Protein AF-A0A2V2GKE2-F1 (afdb_monomer_lite)

Foldseek 3Di:
DDPVVVVVLLVVLVVVLLVVLLVVCVVPNPPVLLDDLVRLLVQLVVLLVVQVVCVVVVNDDPPPDGNLNSLSSLLNSLLLSLLCVVCVVLRDHNVVCVVPVVNRVVDDPVVSSVSSVVSVVVLVVVVVVVCVVVVVCLLVDDLVVLSVLLNVLSVVLVVCVVVVNDDDDDDGNSVSSSSSSSSSSSSSVNVVD

Structure (mmCIF, N/CA/C/O backbone):
data_AF-A0A2V2GKE2-F1
#
_entry.id   AF-A0A2V2GKE2-F1
#
loop_
_atom_site.group_PDB
_atom_site.id
_atom_site.type_symbol
_atom_site.label_atom_id
_atom_site.label_alt_id
_atom_site.label_comp_id
_atom_site.label_asym_id
_atom_site.label_entity_id
_atom_site.label_seq_id
_atom_site.pdbx_PDB_ins_code
_atom_site.Cartn_x
_atom_site.Cartn_y
_atom_site.Cartn_z
_atom_site.occupancy
_atom_site.B_iso_or_equiv
_atom_site.auth_seq_id
_atom_site.auth_comp_id
_atom_site.auth_asym_id
_atom_site.auth_atom_id
_atom_site.pdbx_PDB_model_num
ATOM 1 N N . MET A 1 1 ? 10.229 -15.863 -16.648 1.00 71.81 1 MET A N 1
ATOM 2 C CA . MET A 1 1 ? 10.017 -16.353 -15.274 1.00 71.81 1 MET A CA 1
ATOM 3 C C . MET A 1 1 ? 8.793 -17.237 -15.315 1.00 71.81 1 MET A C 1
ATOM 5 O O . MET A 1 1 ? 7.760 -16.764 -15.776 1.00 71.81 1 MET A O 1
ATOM 9 N N . ASP A 1 2 ? 8.919 -18.512 -14.964 1.00 82.94 2 ASP A N 1
ATOM 10 C CA . ASP A 1 2 ? 7.736 -19.371 -14.868 1.00 82.94 2 ASP A CA 1
ATOM 11 C C . ASP A 1 2 ? 6.893 -19.004 -13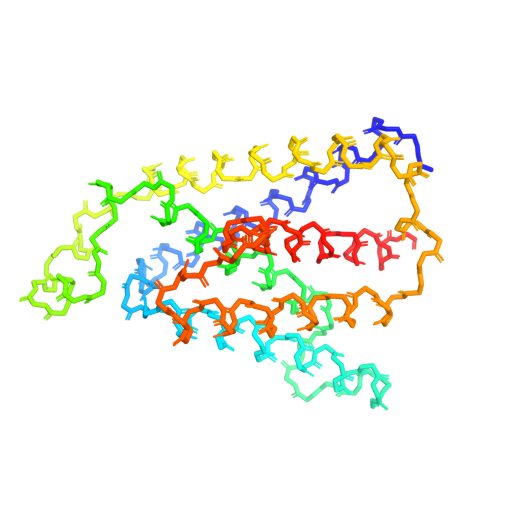.626 1.00 82.94 2 ASP A C 1
ATOM 13 O O . ASP A 1 2 ? 7.340 -18.260 -12.747 1.00 82.94 2 ASP A O 1
ATOM 17 N N . ASN A 1 3 ? 5.653 -19.499 -13.552 1.00 82.88 3 ASN A N 1
ATOM 18 C CA . ASN A 1 3 ? 4.740 -19.171 -12.449 1.00 82.88 3 ASN A CA 1
ATOM 19 C C . ASN A 1 3 ? 5.237 -19.670 -11.079 1.00 82.88 3 ASN A C 1
ATOM 21 O O . ASN A 1 3 ? 4.895 -19.078 -10.056 1.00 82.88 3 ASN A O 1
ATOM 25 N N . ILE A 1 4 ? 6.045 -20.734 -11.043 1.00 87.19 4 ILE A N 1
ATOM 26 C CA . ILE A 1 4 ? 6.576 -21.302 -9.797 1.00 87.19 4 ILE A CA 1
ATOM 27 C C . ILE A 1 4 ? 7.655 -20.374 -9.234 1.00 87.19 4 ILE A C 1
ATOM 29 O O . ILE A 1 4 ? 7.662 -20.060 -8.042 1.00 87.19 4 ILE A O 1
ATOM 33 N N . GLU A 1 5 ? 8.560 -19.910 -10.090 1.00 91.56 5 GLU A N 1
ATOM 34 C CA . GLU A 1 5 ? 9.590 -18.943 -9.737 1.00 91.56 5 GLU A CA 1
ATOM 35 C C . GLU A 1 5 ? 8.976 -17.601 -9.325 1.00 91.56 5 GLU A C 1
ATOM 37 O O . GLU A 1 5 ? 9.384 -17.037 -8.306 1.00 91.56 5 GLU A O 1
ATOM 42 N N . LEU A 1 6 ? 7.959 -17.128 -10.057 1.00 92.44 6 LEU A N 1
ATOM 43 C CA . LEU A 1 6 ? 7.219 -15.917 -9.702 1.00 92.44 6 LEU A CA 1
ATOM 44 C C . LEU A 1 6 ? 6.611 -16.030 -8.305 1.00 92.44 6 LEU A C 1
ATOM 46 O O . LEU A 1 6 ? 6.840 -15.152 -7.476 1.00 92.44 6 LEU A O 1
ATOM 50 N N . GLY A 1 7 ? 5.892 -17.123 -8.030 1.00 94.62 7 GLY A N 1
ATOM 51 C CA . GLY A 1 7 ? 5.295 -17.372 -6.720 1.00 94.62 7 GLY A CA 1
ATOM 52 C C . GLY A 1 7 ? 6.335 -17.322 -5.601 1.00 94.62 7 GLY A C 1
ATOM 53 O O . GLY A 1 7 ? 6.161 -16.580 -4.638 1.00 94.62 7 GLY A O 1
ATOM 54 N N . ARG A 1 8 ? 7.470 -18.012 -5.774 1.00 96.62 8 ARG A N 1
ATOM 55 C CA . ARG A 1 8 ? 8.558 -18.031 -4.783 1.00 96.62 8 ARG A CA 1
ATOM 56 C C . ARG A 1 8 ? 9.148 -16.642 -4.525 1.00 96.62 8 ARG A C 1
ATOM 58 O O . ARG A 1 8 ? 9.385 -16.277 -3.377 1.00 96.62 8 ARG A O 1
ATOM 65 N N . ARG A 1 9 ? 9.416 -15.861 -5.578 1.00 96.69 9 ARG A N 1
ATOM 66 C CA . ARG A 1 9 ? 9.987 -14.509 -5.429 1.00 96.69 9 ARG A CA 1
ATOM 67 C C . ARG A 1 9 ? 8.986 -13.532 -4.815 1.00 96.69 9 ARG A C 1
ATOM 69 O O . ARG A 1 9 ? 9.387 -12.676 -4.029 1.00 96.69 9 ARG A O 1
ATOM 76 N N . TYR A 1 10 ? 7.708 -13.671 -5.161 1.00 97.50 10 TYR A N 1
ATOM 77 C CA . TYR A 1 10 ? 6.616 -12.907 -4.566 1.00 97.50 10 TYR A CA 1
ATOM 78 C C . TYR A 1 10 ? 6.521 -13.194 -3.061 1.00 97.50 10 TYR A C 1
ATOM 80 O O . TYR A 1 10 ? 6.524 -12.261 -2.260 1.00 97.50 10 TYR A O 1
ATOM 88 N N . ASP A 1 11 ? 6.550 -14.470 -2.668 1.00 97.94 11 ASP A N 1
ATOM 89 C CA . ASP A 1 11 ? 6.523 -14.888 -1.261 1.00 97.94 11 ASP A CA 1
ATOM 90 C C . ASP A 1 11 ? 7.730 -14.359 -0.480 1.00 97.94 11 ASP A C 1
ATOM 92 O O . ASP A 1 11 ? 7.568 -13.832 0.618 1.00 97.94 11 ASP A O 1
ATOM 96 N N . GLY A 1 12 ? 8.921 -14.351 -1.085 1.00 98.25 12 GLY A N 1
ATOM 97 C CA . GLY A 1 12 ? 10.101 -13.738 -0.471 1.00 98.25 12 GLY A CA 1
ATOM 98 C C . GLY A 1 12 ? 9.969 -12.226 -0.222 1.00 98.25 12 GLY A C 1
ATOM 99 O O . GLY A 1 12 ? 10.624 -11.691 0.672 1.00 98.25 12 GLY A O 1
ATOM 100 N N . ILE A 1 13 ? 9.134 -11.505 -0.980 1.00 98.50 13 ILE A N 1
ATOM 101 C CA . ILE A 1 13 ? 8.815 -10.094 -0.693 1.00 98.50 13 ILE A CA 1
ATOM 102 C C . ILE A 1 13 ? 7.832 -9.997 0.479 1.00 98.50 13 ILE A C 1
ATOM 104 O O . ILE A 1 13 ? 8.051 -9.175 1.372 1.00 98.50 13 ILE A O 1
ATOM 108 N N . ILE A 1 14 ? 6.804 -10.855 0.515 1.00 98.50 14 ILE A N 1
ATOM 109 C CA . ILE A 1 14 ? 5.854 -10.932 1.637 1.00 98.50 14 ILE A CA 1
ATOM 110 C C . ILE A 1 14 ? 6.602 -11.197 2.945 1.00 98.50 14 ILE A C 1
ATOM 112 O O . ILE A 1 14 ? 6.389 -10.485 3.922 1.00 98.50 14 ILE A O 1
ATOM 116 N N . GLU A 1 15 ? 7.511 -12.172 2.968 1.00 98.50 15 GLU A N 1
ATOM 117 C CA . GLU A 1 15 ? 8.294 -12.524 4.158 1.00 98.50 15 GLU A CA 1
ATOM 118 C C . GLU A 1 15 ? 9.074 -11.324 4.711 1.00 98.50 15 GLU A C 1
ATOM 120 O O . GLU A 1 15 ? 9.061 -11.075 5.919 1.00 98.50 15 GLU A O 1
ATOM 125 N N . ARG A 1 16 ? 9.692 -10.519 3.833 1.00 98.38 16 ARG A N 1
ATOM 126 C CA . ARG A 1 16 ? 10.370 -9.278 4.242 1.00 98.38 16 ARG A CA 1
ATOM 127 C C . ARG A 1 16 ? 9.397 -8.257 4.828 1.00 98.38 16 ARG A C 1
ATOM 129 O O . ARG A 1 16 ? 9.706 -7.644 5.848 1.00 98.38 16 ARG A O 1
ATOM 136 N N . CYS A 1 17 ? 8.231 -8.076 4.211 1.00 98.62 17 CYS A N 1
ATOM 137 C CA . CYS A 1 17 ? 7.189 -7.188 4.726 1.00 98.62 17 CYS A CA 1
ATOM 138 C C . CYS A 1 17 ? 6.692 -7.629 6.108 1.00 98.62 17 CYS A C 1
ATOM 140 O O . CYS A 1 17 ? 6.634 -6.808 7.020 1.00 98.62 17 CYS A O 1
ATOM 142 N N . VAL A 1 18 ? 6.423 -8.923 6.295 1.00 98.50 18 VAL A N 1
ATOM 143 C CA . VAL A 1 18 ? 6.005 -9.497 7.583 1.00 98.50 18 VAL A CA 1
ATOM 144 C C . VAL A 1 18 ? 7.071 -9.267 8.652 1.00 98.50 18 VAL A C 1
ATOM 146 O O . VAL A 1 18 ? 6.742 -8.794 9.737 1.00 98.50 18 VAL A O 1
ATOM 149 N N . ALA A 1 19 ? 8.346 -9.522 8.344 1.00 98.50 19 ALA A N 1
ATOM 150 C CA . ALA A 1 19 ? 9.438 -9.298 9.290 1.00 98.50 19 ALA A CA 1
ATOM 151 C C . ALA A 1 19 ? 9.529 -7.826 9.733 1.00 98.50 19 ALA A C 1
ATOM 153 O O . ALA A 1 19 ? 9.664 -7.541 10.924 1.00 98.50 19 ALA A O 1
ATOM 154 N N . ILE A 1 20 ? 9.400 -6.887 8.788 1.00 98.06 20 ILE A N 1
ATOM 155 C CA . ILE A 1 20 ? 9.393 -5.444 9.072 1.00 98.06 20 ILE A CA 1
ATOM 156 C C . ILE A 1 20 ? 8.176 -5.057 9.914 1.00 98.06 20 ILE A C 1
ATOM 158 O O . ILE A 1 20 ? 8.323 -4.324 10.892 1.00 98.06 20 ILE A O 1
ATOM 162 N N . PHE A 1 21 ? 6.988 -5.544 9.553 1.00 98.12 21 PHE A N 1
ATOM 163 C CA . PHE A 1 21 ? 5.751 -5.289 10.283 1.00 98.12 21 PHE A CA 1
ATOM 164 C C . PHE A 1 21 ? 5.843 -5.778 11.732 1.00 98.12 21 PHE A C 1
ATOM 166 O O . PHE A 1 21 ? 5.528 -5.026 12.654 1.00 98.12 21 PHE A O 1
ATOM 173 N N . GLU A 1 22 ? 6.326 -7.003 11.952 1.00 97.94 22 GLU A N 1
ATOM 174 C CA . GLU A 1 22 ? 6.498 -7.564 13.293 1.00 97.94 22 GLU A CA 1
ATOM 175 C C . GLU A 1 22 ? 7.519 -6.787 14.121 1.00 97.94 22 GLU A C 1
ATOM 177 O O . GLU A 1 22 ? 7.251 -6.500 15.286 1.00 97.94 22 GLU A O 1
ATOM 182 N N . ALA A 1 23 ? 8.673 -6.442 13.543 1.00 97.88 23 ALA A N 1
ATOM 183 C CA . ALA A 1 23 ? 9.700 -5.667 14.236 1.00 97.88 23 ALA A CA 1
ATOM 184 C C . ALA A 1 23 ? 9.158 -4.294 14.661 1.00 97.88 23 ALA A C 1
ATOM 186 O O . ALA A 1 23 ? 9.162 -3.958 15.841 1.00 97.88 23 ALA A O 1
ATOM 187 N N . LYS A 1 24 ? 8.567 -3.555 13.719 1.00 96.31 24 LYS A N 1
ATOM 188 C CA . LYS A 1 24 ? 7.992 -2.226 13.963 1.00 96.31 24 LYS A CA 1
ATOM 189 C C . LYS A 1 24 ? 6.856 -2.247 14.982 1.00 96.31 24 LYS A C 1
ATOM 191 O O . LYS A 1 24 ? 6.784 -1.385 15.853 1.00 96.31 24 LYS A O 1
ATOM 196 N N . THR A 1 25 ? 5.989 -3.253 14.908 1.00 94.94 25 THR A N 1
ATOM 197 C CA . THR A 1 25 ? 4.885 -3.399 15.863 1.00 94.94 25 THR A CA 1
ATOM 198 C C . THR A 1 25 ? 5.393 -3.749 17.264 1.00 94.94 25 THR A C 1
ATOM 200 O O . THR A 1 25 ? 4.777 -3.344 18.244 1.00 94.94 25 THR A O 1
ATOM 203 N N . LYS A 1 26 ? 6.522 -4.458 17.397 1.00 94.69 26 LYS A N 1
ATOM 204 C CA . LYS A 1 26 ? 7.165 -4.685 18.703 1.00 94.69 26 LYS A CA 1
ATOM 205 C C . LYS A 1 26 ? 7.809 -3.417 19.259 1.00 94.69 26 LYS A C 1
ATOM 207 O O . LYS A 1 26 ? 7.699 -3.182 20.456 1.00 94.69 26 LYS A O 1
ATOM 212 N N . ASP A 1 27 ? 8.450 -2.623 18.406 1.00 94.44 27 ASP A N 1
ATOM 213 C CA . ASP A 1 27 ? 9.171 -1.420 18.834 1.00 94.44 27 ASP A CA 1
ATOM 214 C C . ASP A 1 27 ? 8.229 -0.334 19.351 1.00 94.44 27 ASP A C 1
ATOM 216 O O . ASP A 1 27 ? 8.514 0.317 20.356 1.00 94.44 27 ASP A O 1
ATOM 220 N N . TYR A 1 28 ? 7.112 -0.115 18.658 1.00 90.25 28 TYR A N 1
ATOM 221 C CA . TYR A 1 28 ? 6.245 1.018 18.956 1.00 90.25 28 TYR A CA 1
ATOM 222 C C . TYR A 1 28 ? 4.75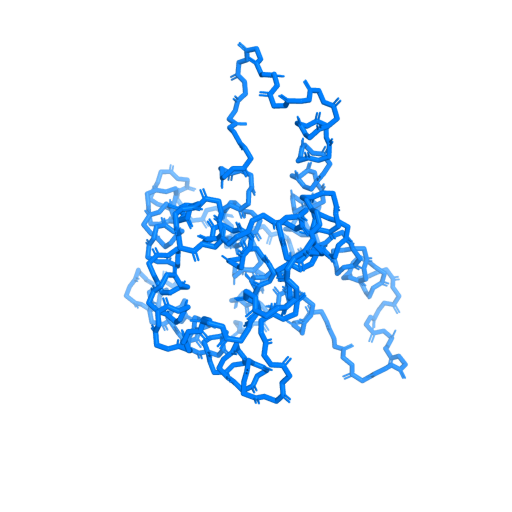8 0.718 18.858 1.00 90.25 28 TYR A C 1
ATOM 224 O O . TYR A 1 28 ? 4.003 1.671 18.859 1.00 90.25 28 TYR A O 1
ATOM 232 N N . GLY A 1 29 ? 4.316 -0.542 18.799 1.00 92.75 29 GLY A N 1
ATOM 233 C CA . GLY A 1 29 ? 2.894 -0.910 18.773 1.00 92.75 29 GLY A CA 1
ATOM 234 C C . GLY A 1 29 ? 2.138 -0.480 17.502 1.00 92.75 29 GLY A C 1
ATOM 235 O O . GLY A 1 29 ? 2.743 -0.051 16.513 1.00 92.75 29 GLY A O 1
ATOM 236 N N . PRO A 1 30 ? 0.798 -0.616 17.477 1.00 94.75 30 PRO A N 1
ATOM 237 C CA . PRO A 1 30 ? -0.023 -0.352 16.295 1.00 94.75 30 PRO A CA 1
ATOM 238 C C . PRO A 1 30 ? -0.362 1.136 16.104 1.00 94.75 30 PRO A C 1
ATOM 240 O O . PRO A 1 30 ? -1.523 1.516 15.969 1.00 94.75 30 PRO A O 1
ATOM 243 N N . THR A 1 31 ? 0.643 2.016 16.076 1.00 94.19 31 THR A N 1
ATOM 244 C CA . THR A 1 31 ? 0.454 3.486 15.966 1.00 94.19 31 THR A CA 1
ATOM 245 C C . THR A 1 31 ? -0.295 3.925 14.710 1.00 94.19 31 THR A C 1
ATOM 247 O O . THR A 1 31 ? -0.904 4.992 14.675 1.00 94.19 31 THR A O 1
ATOM 250 N N . TRP A 1 32 ? -0.318 3.081 13.684 1.00 95.25 32 TRP A N 1
ATOM 251 C CA . TRP A 1 32 ? -1.099 3.286 12.470 1.00 95.25 32 TRP A CA 1
ATOM 252 C C . TRP A 1 32 ? -2.621 3.313 12.714 1.00 95.25 32 TRP A C 1
ATOM 254 O O . TRP A 1 32 ? -3.353 3.814 11.862 1.00 95.25 32 TRP A O 1
ATOM 264 N N . LEU A 1 33 ? -3.114 2.852 13.872 1.00 95.44 33 LEU A N 1
ATOM 265 C CA . LEU A 1 33 ? -4.520 2.985 14.272 1.00 95.44 33 LEU A CA 1
ATOM 266 C C . LEU A 1 33 ? -5.003 4.441 14.319 1.00 95.44 33 LEU A C 1
ATOM 268 O O . LEU A 1 33 ? -6.173 4.713 14.067 1.00 95.44 33 LEU A O 1
ATOM 272 N N . PHE A 1 34 ? -4.103 5.385 14.600 1.00 95.44 34 PHE A N 1
ATOM 273 C CA . PHE A 1 34 ? -4.436 6.808 14.677 1.00 95.44 34 PHE A CA 1
ATOM 274 C C . PHE A 1 34 ? -4.637 7.462 13.301 1.00 95.44 34 PHE A C 1
ATOM 276 O O . PHE A 1 34 ? -5.113 8.595 13.217 1.00 95.44 34 PHE A O 1
ATOM 283 N N . PHE A 1 35 ? -4.283 6.789 12.202 1.00 96.31 35 PHE A N 1
ATOM 284 C CA . PHE A 1 35 ? -4.440 7.365 10.871 1.00 96.31 35 PHE A CA 1
ATOM 285 C C . PHE A 1 35 ? -5.882 7.321 10.390 1.00 96.31 35 PHE A C 1
ATOM 287 O O . PHE A 1 35 ? -6.501 6.268 10.329 1.00 96.31 35 PHE A O 1
ATOM 294 N N . ARG A 1 36 ? -6.399 8.451 9.913 1.00 95.69 36 ARG A N 1
ATOM 295 C CA . ARG A 1 36 ? -7.595 8.453 9.059 1.00 95.69 36 ARG A CA 1
ATOM 296 C C . ARG A 1 36 ? -7.270 7.865 7.683 1.00 95.69 36 ARG A C 1
ATOM 298 O O . ARG A 1 36 ? -6.094 7.734 7.335 1.00 95.69 36 ARG A O 1
ATOM 305 N N . ASP A 1 37 ? -8.289 7.522 6.901 1.00 93.94 37 ASP A N 1
ATOM 306 C CA . ASP A 1 37 ? -8.087 6.985 5.546 1.00 93.94 37 ASP A CA 1
ATOM 307 C C . ASP A 1 37 ? -7.294 7.964 4.667 1.00 93.94 37 ASP A C 1
ATOM 309 O O . ASP A 1 37 ? -6.377 7.557 3.955 1.00 93.94 37 ASP A O 1
ATOM 313 N N . GLU A 1 38 ? -7.554 9.270 4.785 1.00 95.75 38 GLU A N 1
ATOM 314 C CA . GLU A 1 38 ? -6.792 10.313 4.091 1.00 95.75 38 GLU A CA 1
ATOM 315 C C . GLU A 1 38 ? -5.310 10.265 4.466 1.00 95.75 38 GLU A C 1
ATOM 317 O O . GLU A 1 38 ? -4.445 10.366 3.599 1.00 95.75 38 GLU A O 1
ATOM 322 N N . SER A 1 39 ? -5.014 10.061 5.754 1.00 97.31 39 SER A N 1
ATOM 323 C CA . SER A 1 39 ? -3.643 9.987 6.255 1.00 97.31 39 SER A CA 1
ATOM 324 C C . SER A 1 39 ? -2.916 8.751 5.729 1.00 97.31 39 SER A C 1
ATOM 326 O O . SER A 1 39 ? -1.756 8.866 5.346 1.00 97.31 39 SER A O 1
ATOM 328 N N . PHE A 1 40 ? -3.585 7.598 5.634 1.00 96.50 40 PHE A N 1
ATOM 329 C CA . PHE A 1 40 ? -3.010 6.413 4.986 1.00 96.50 40 PHE A CA 1
ATOM 330 C C . PHE A 1 40 ? -2.673 6.674 3.517 1.00 96.50 40 PHE A C 1
ATOM 332 O O . PHE A 1 40 ? -1.562 6.383 3.070 1.00 96.50 40 PHE A O 1
ATOM 339 N N . VAL A 1 41 ? -3.605 7.271 2.773 1.00 97.62 41 VAL A N 1
ATOM 340 C CA . VAL A 1 41 ? -3.390 7.596 1.358 1.00 97.62 41 VAL A CA 1
ATOM 341 C C . VAL A 1 41 ? -2.279 8.633 1.179 1.00 97.62 41 VAL A C 1
ATOM 343 O O . VAL A 1 41 ? -1.502 8.536 0.229 1.00 97.62 41 VAL A O 1
ATOM 346 N N . ASP A 1 42 ? -2.144 9.589 2.097 1.00 98.12 42 ASP A N 1
ATOM 347 C CA . ASP A 1 42 ? -1.036 10.545 2.098 1.00 98.12 42 ASP A CA 1
ATOM 348 C C . ASP A 1 42 ? 0.314 9.884 2.387 1.00 98.12 42 ASP A C 1
ATOM 350 O O . ASP A 1 42 ? 1.289 10.203 1.707 1.00 98.12 42 ASP A O 1
ATOM 354 N N . GLN A 1 43 ? 0.383 8.927 3.320 1.00 98.31 43 GLN A N 1
ATOM 355 C CA . GLN A 1 43 ? 1.607 8.151 3.550 1.00 98.31 43 GLN A CA 1
ATOM 356 C C . GLN A 1 43 ? 2.035 7.415 2.279 1.00 98.31 43 GLN A C 1
ATOM 358 O O . GLN A 1 43 ? 3.188 7.512 1.870 1.00 98.31 43 GLN A O 1
ATOM 363 N N . LEU A 1 44 ? 1.100 6.749 1.601 1.00 98.62 44 LEU A N 1
ATOM 364 C CA . LEU A 1 44 ? 1.372 6.067 0.334 1.00 98.62 44 LEU A CA 1
ATOM 365 C C . LEU A 1 44 ? 1.808 7.046 -0.771 1.00 98.62 44 LEU A C 1
ATOM 367 O O . LEU A 1 44 ? 2.735 6.758 -1.531 1.00 98.62 44 LEU A O 1
ATOM 371 N N . TRP A 1 45 ? 1.185 8.225 -0.840 1.00 98.62 45 TRP A N 1
ATOM 372 C CA . TRP A 1 45 ? 1.547 9.277 -1.791 1.00 98.62 45 TRP A CA 1
ATOM 373 C C . TRP A 1 45 ? 2.955 9.827 -1.564 1.00 98.62 45 TRP A C 1
ATOM 375 O O . TRP A 1 45 ? 3.682 10.015 -2.537 1.00 98.62 45 TRP A O 1
ATOM 385 N N . ILE A 1 46 ? 3.367 10.051 -0.314 1.00 98.44 46 ILE A N 1
ATOM 386 C CA . ILE A 1 46 ? 4.724 10.518 0.012 1.00 98.44 46 ILE A CA 1
ATOM 387 C C . ILE A 1 46 ? 5.769 9.558 -0.565 1.00 98.44 46 ILE A C 1
ATOM 389 O O . ILE A 1 46 ? 6.721 10.003 -1.208 1.00 98.44 46 ILE A O 1
ATOM 393 N N . LYS A 1 47 ? 5.548 8.249 -0.410 1.00 98.62 47 LYS A N 1
ATOM 394 C CA . LYS A 1 47 ? 6.441 7.206 -0.929 1.00 98.62 47 LYS A CA 1
ATOM 395 C C . LYS A 1 47 ? 6.477 7.183 -2.451 1.00 98.62 47 LYS A C 1
ATOM 397 O O . LYS A 1 47 ? 7.550 7.262 -3.040 1.00 98.62 47 LYS A O 1
ATOM 402 N N . ALA A 1 48 ? 5.310 7.163 -3.096 1.00 98.62 48 ALA A N 1
ATOM 403 C CA . ALA A 1 48 ? 5.218 7.172 -4.557 1.00 98.62 48 ALA A CA 1
ATOM 404 C C . ALA A 1 48 ? 5.846 8.435 -5.170 1.00 98.62 48 ALA A C 1
ATOM 406 O O . ALA A 1 48 ? 6.576 8.360 -6.158 1.00 98.62 48 ALA A O 1
ATOM 407 N N . ARG A 1 49 ? 5.624 9.600 -4.550 1.00 98.31 49 ARG A N 1
ATOM 408 C CA . ARG A 1 49 ? 6.254 10.859 -4.955 1.00 98.31 49 ARG A CA 1
ATOM 409 C C . ARG A 1 49 ? 7.772 10.792 -4.810 1.00 98.31 49 ARG A C 1
ATOM 411 O O . ARG A 1 49 ? 8.471 11.245 -5.710 1.00 98.31 49 ARG A O 1
ATOM 418 N N . ARG A 1 50 ? 8.282 10.223 -3.714 1.00 98.12 50 ARG A N 1
ATOM 419 C CA . ARG A 1 50 ? 9.726 10.065 -3.501 1.00 98.12 50 ARG A CA 1
ATOM 420 C C . ARG A 1 50 ? 10.358 9.126 -4.526 1.00 98.12 50 ARG A C 1
ATOM 422 O O . ARG A 1 50 ? 11.423 9.455 -5.033 1.00 98.12 50 ARG A O 1
ATOM 429 N N . ILE A 1 51 ? 9.693 8.026 -4.886 1.00 98.56 51 ILE A N 1
ATOM 430 C CA . ILE A 1 51 ? 10.148 7.138 -5.969 1.00 98.56 51 ILE A CA 1
ATOM 431 C C . ILE A 1 51 ? 10.321 7.932 -7.261 1.00 98.56 51 ILE A C 1
ATOM 433 O O . ILE A 1 51 ? 11.388 7.876 -7.861 1.00 98.56 51 ILE A O 1
ATOM 437 N N . ARG A 1 52 ? 9.317 8.728 -7.642 1.00 98.19 52 ARG A N 1
ATOM 438 C CA . ARG A 1 52 ? 9.395 9.569 -8.839 1.00 98.19 52 ARG A CA 1
ATOM 439 C C . ARG A 1 52 ? 10.522 10.604 -8.765 1.00 98.19 52 ARG A C 1
ATOM 441 O O . ARG A 1 52 ? 11.232 10.797 -9.742 1.00 98.19 52 ARG A O 1
ATOM 448 N N . THR A 1 53 ? 10.732 11.239 -7.611 1.00 98.00 53 THR A N 1
ATOM 449 C CA . THR A 1 53 ? 11.870 12.156 -7.419 1.00 98.00 53 THR A CA 1
ATOM 450 C C . THR A 1 53 ? 13.212 11.447 -7.609 1.00 98.00 53 THR A C 1
ATOM 452 O O . THR A 1 53 ? 14.091 12.006 -8.256 1.00 98.00 53 THR A O 1
ATOM 455 N N . LEU A 1 54 ? 13.354 10.220 -7.098 1.00 98.00 54 LEU A N 1
ATOM 456 C CA . LEU A 1 54 ? 14.556 9.405 -7.295 1.00 98.00 54 LEU A CA 1
ATOM 457 C C . LEU A 1 54 ? 14.738 8.995 -8.766 1.00 98.00 54 LEU A C 1
ATOM 459 O O . LEU A 1 54 ? 15.849 8.994 -9.283 1.00 98.00 54 LEU A O 1
ATOM 463 N N . GLU A 1 55 ? 13.650 8.700 -9.479 1.00 97.38 55 GLU A N 1
ATOM 464 C CA . GLU A 1 55 ? 13.695 8.433 -10.924 1.00 97.38 55 GLU A CA 1
ATOM 465 C C . GLU A 1 55 ? 14.173 9.650 -11.724 1.00 97.38 55 GLU A C 1
ATOM 467 O O . GLU A 1 55 ? 14.954 9.503 -12.662 1.00 97.38 55 GLU A O 1
ATOM 472 N N . GLU A 1 56 ? 13.727 10.849 -11.347 1.00 97.31 56 GLU A N 1
ATOM 473 C CA . GLU A 1 56 ? 14.049 12.105 -12.030 1.00 97.31 56 GLU A CA 1
ATOM 474 C C . GLU A 1 56 ? 15.465 12.617 -11.709 1.00 97.31 56 GLU A C 1
ATOM 476 O O . GLU A 1 56 ? 16.091 13.247 -12.562 1.00 97.31 56 GLU A O 1
ATOM 481 N N . ASN A 1 57 ? 15.986 12.349 -10.507 1.00 96.25 57 ASN A N 1
ATOM 482 C CA . ASN A 1 57 ? 17.298 12.835 -10.065 1.00 96.25 57 ASN A CA 1
ATOM 483 C C . ASN A 1 57 ? 18.440 11.809 -10.203 1.00 96.25 57 ASN A C 1
ATOM 485 O O . ASN A 1 57 ? 19.564 12.104 -9.803 1.00 96.25 57 ASN A O 1
ATOM 489 N N . GLY A 1 58 ? 18.173 10.631 -10.777 1.00 95.56 58 GLY A N 1
ATOM 490 C CA . GLY A 1 58 ? 19.186 9.595 -11.000 1.00 95.56 58 GLY A CA 1
ATOM 491 C C . GLY A 1 58 ? 19.560 8.799 -9.747 1.00 95.56 58 GLY A C 1
ATOM 492 O O . GLY A 1 58 ? 20.721 8.436 -9.587 1.00 95.56 58 GLY A O 1
ATOM 493 N N . ASP A 1 59 ? 18.584 8.525 -8.878 1.00 96.00 59 ASP A N 1
ATOM 494 C CA . ASP A 1 59 ? 18.733 7.818 -7.600 1.00 96.00 59 ASP A CA 1
ATOM 495 C C . ASP A 1 59 ? 19.663 8.536 -6.591 1.00 96.00 59 ASP A C 1
ATOM 497 O O . ASP A 1 59 ? 20.224 7.909 -5.689 1.00 96.00 59 ASP A O 1
ATOM 501 N N . ASP A 1 60 ? 19.788 9.865 -6.689 1.00 95.69 60 ASP A N 1
ATOM 502 C CA . ASP A 1 60 ? 20.526 10.684 -5.720 1.00 95.69 60 ASP A CA 1
ATOM 503 C C . ASP A 1 60 ? 19.743 10.781 -4.397 1.00 95.69 60 ASP A C 1
ATOM 505 O O . ASP A 1 60 ? 18.740 11.498 -4.281 1.00 95.69 60 ASP A O 1
ATOM 509 N N . SER A 1 61 ? 20.174 10.003 -3.399 1.00 94.12 61 SER A N 1
ATOM 510 C CA . SER A 1 61 ? 19.514 9.867 -2.098 1.00 94.12 61 SER A CA 1
ATOM 511 C C . SER A 1 61 ? 20.393 10.352 -0.950 1.00 94.12 61 SER A C 1
ATOM 513 O O . SER A 1 61 ? 21.422 9.762 -0.628 1.00 94.12 61 SER A O 1
ATOM 515 N N . LEU A 1 62 ? 19.915 11.383 -0.250 1.00 91.88 62 LEU A N 1
ATOM 516 C CA . LEU A 1 62 ? 20.596 11.960 0.916 1.00 91.88 62 LEU A CA 1
ATOM 517 C C . LEU A 1 62 ? 20.268 11.256 2.242 1.00 91.88 62 LEU A C 1
ATOM 519 O O . LEU A 1 62 ? 20.914 11.518 3.252 1.00 91.88 62 LEU A O 1
ATOM 523 N N . VAL A 1 63 ? 19.250 10.392 2.258 1.00 89.62 63 VAL A N 1
ATOM 524 C CA . VAL A 1 63 ? 18.759 9.711 3.473 1.00 89.62 63 VAL A CA 1
ATOM 525 C C . VAL A 1 63 ? 19.107 8.221 3.500 1.00 89.62 63 VAL A C 1
ATOM 527 O O . VAL A 1 63 ? 18.664 7.504 4.388 1.00 89.62 63 VAL A O 1
ATOM 530 N N . GLY A 1 64 ? 19.890 7.739 2.529 1.00 87.94 64 GLY A N 1
ATOM 531 C CA . GLY A 1 64 ? 20.365 6.351 2.463 1.00 87.94 64 GLY A CA 1
ATOM 532 C C . GLY A 1 64 ? 19.328 5.313 2.013 1.00 87.94 64 GLY A C 1
ATOM 533 O O . GLY A 1 64 ? 19.704 4.182 1.734 1.00 87.94 64 GLY A O 1
ATOM 534 N N . GLU A 1 65 ? 18.053 5.685 1.893 1.00 92.31 65 GLU A N 1
ATOM 535 C CA . GLU A 1 65 ? 16.980 4.826 1.367 1.00 92.31 65 GLU A CA 1
ATOM 536 C C . GLU A 1 65 ? 16.815 5.025 -0.147 1.00 92.31 65 GLU A C 1
ATOM 538 O O . GLU A 1 65 ? 16.861 6.158 -0.633 1.00 92.31 65 GLU A O 1
ATOM 543 N N . GLY A 1 66 ? 16.575 3.960 -0.904 1.00 96.69 66 GLY A N 1
ATOM 544 C CA . GLY A 1 66 ? 16.343 3.994 -2.349 1.00 96.69 66 GLY A CA 1
ATOM 545 C C . GLY A 1 66 ? 14.881 3.761 -2.739 1.00 96.69 66 GLY A C 1
ATOM 546 O O . GLY A 1 66 ? 13.977 3.712 -1.905 1.00 96.69 66 GLY A O 1
ATOM 547 N N . ARG A 1 67 ? 14.636 3.568 -4.042 1.00 97.94 67 ARG A N 1
ATOM 548 C CA . ARG A 1 67 ? 13.290 3.266 -4.566 1.00 97.94 67 ARG A CA 1
ATOM 549 C C . ARG A 1 67 ? 12.734 1.944 -4.042 1.00 97.94 67 ARG A C 1
ATOM 551 O O . ARG A 1 67 ? 11.539 1.851 -3.778 1.00 97.94 67 ARG A O 1
ATOM 558 N N . ALA A 1 68 ? 13.590 0.937 -3.863 1.00 97.81 68 ALA A N 1
ATOM 559 C CA . ALA A 1 68 ? 13.180 -0.364 -3.336 1.00 97.81 68 ALA A CA 1
ATOM 560 C C . ALA A 1 68 ? 12.598 -0.246 -1.916 1.00 97.81 68 ALA A C 1
ATOM 562 O O . ALA A 1 68 ? 11.562 -0.845 -1.632 1.00 97.81 68 ALA A O 1
ATOM 563 N N . ASP A 1 69 ? 13.203 0.575 -1.054 1.00 97.81 69 ASP A N 1
ATOM 564 C CA . ASP A 1 69 ? 12.702 0.824 0.302 1.00 97.81 69 ASP A CA 1
ATOM 565 C C . ASP A 1 69 ? 11.322 1.492 0.273 1.00 97.81 69 ASP A C 1
ATOM 567 O O . ASP A 1 69 ? 10.419 1.124 1.029 1.00 97.81 69 ASP A O 1
ATOM 571 N N . GLU A 1 70 ? 11.110 2.421 -0.661 1.00 98.38 70 GLU A N 1
ATOM 572 C CA . GLU A 1 70 ? 9.818 3.085 -0.813 1.00 98.38 70 GLU A CA 1
ATOM 573 C C . GLU A 1 70 ? 8.732 2.175 -1.372 1.00 98.38 70 GLU A C 1
ATOM 575 O O . GLU A 1 70 ? 7.616 2.187 -0.849 1.00 98.38 70 GLU A O 1
ATOM 580 N N . TYR A 1 71 ? 9.039 1.336 -2.364 1.00 98.75 71 TYR A N 1
ATOM 581 C CA . TYR A 1 71 ? 8.097 0.320 -2.834 1.00 98.75 71 TYR A CA 1
ATOM 582 C C . TYR A 1 71 ? 7.714 -0.643 -1.710 1.00 98.75 71 TYR A C 1
ATOM 584 O O . TYR A 1 71 ? 6.533 -0.936 -1.523 1.00 98.75 71 TYR A O 1
ATOM 592 N N . LEU A 1 72 ? 8.686 -1.087 -0.909 1.00 98.56 72 LEU A N 1
ATOM 593 C CA . LEU A 1 72 ? 8.430 -1.940 0.251 1.00 98.56 72 LEU A CA 1
ATOM 594 C C . LEU A 1 72 ? 7.569 -1.224 1.302 1.00 98.56 72 LEU A C 1
ATOM 596 O O . LEU A 1 72 ? 6.707 -1.834 1.941 1.00 98.56 72 LEU A O 1
ATOM 600 N N . GLY A 1 73 ? 7.765 0.084 1.458 1.00 98.44 73 GLY A N 1
ATOM 601 C CA . GLY A 1 73 ? 6.904 0.940 2.258 1.00 98.44 73 GLY A CA 1
ATOM 602 C C . GLY A 1 73 ? 5.471 0.996 1.721 1.00 98.44 73 GLY A C 1
ATOM 603 O O . GLY A 1 73 ? 4.541 0.819 2.502 1.00 98.44 73 GLY A O 1
ATOM 604 N N . ILE A 1 74 ? 5.271 1.186 0.413 1.00 98.88 74 ILE A N 1
ATOM 605 C CA . ILE A 1 74 ? 3.934 1.201 -0.207 1.00 98.88 74 ILE A CA 1
ATOM 606 C C . ILE A 1 74 ? 3.213 -0.127 0.032 1.00 98.88 74 ILE A C 1
ATOM 608 O O . ILE A 1 74 ? 2.050 -0.119 0.431 1.00 98.88 74 ILE A O 1
ATOM 612 N N . VAL A 1 75 ? 3.911 -1.257 -0.124 1.00 98.88 75 VAL A N 1
ATOM 613 C CA . VAL A 1 75 ? 3.358 -2.587 0.179 1.00 98.88 75 VAL A CA 1
ATOM 614 C C . VAL A 1 75 ? 2.901 -2.670 1.638 1.00 98.88 75 VAL A C 1
ATOM 616 O O . VAL A 1 75 ? 1.755 -3.027 1.900 1.00 98.88 75 VAL A O 1
ATOM 619 N N . ASN A 1 76 ? 3.758 -2.289 2.590 1.00 98.69 76 ASN A N 1
ATOM 620 C CA . ASN A 1 76 ? 3.439 -2.358 4.017 1.00 98.69 76 ASN A CA 1
ATOM 621 C C . ASN A 1 76 ? 2.251 -1.468 4.408 1.00 98.69 76 ASN A C 1
ATOM 623 O O . ASN A 1 76 ? 1.310 -1.947 5.037 1.00 98.69 76 ASN A O 1
ATOM 627 N N . TYR A 1 77 ? 2.272 -0.186 4.036 1.00 98.56 77 TYR A N 1
ATOM 628 C CA . TYR A 1 77 ? 1.174 0.734 4.351 1.00 98.56 77 TYR A CA 1
ATOM 629 C C . TYR A 1 77 ? -0.125 0.328 3.647 1.00 98.56 77 TYR A C 1
ATOM 631 O O . TYR A 1 77 ? -1.196 0.449 4.239 1.00 98.56 77 TYR A O 1
ATOM 639 N N . GLY A 1 78 ? -0.033 -0.194 2.419 1.00 98.56 78 GLY A N 1
ATOM 640 C CA . GLY A 1 78 ? -1.181 -0.695 1.673 1.00 98.56 78 GLY A CA 1
ATOM 641 C C . GLY A 1 78 ? -1.832 -1.887 2.371 1.00 98.56 78 GLY A C 1
ATOM 642 O O . GLY A 1 78 ? -3.040 -1.877 2.582 1.00 98.56 78 GLY A O 1
ATOM 643 N N . ILE A 1 79 ? -1.043 -2.881 2.790 1.00 98.69 79 ILE A N 1
ATOM 644 C CA . ILE A 1 79 ? -1.562 -4.054 3.510 1.00 98.69 79 ILE A CA 1
ATOM 645 C C . ILE A 1 79 ? -2.145 -3.661 4.869 1.00 98.69 79 ILE A C 1
ATOM 647 O O . ILE A 1 79 ? -3.211 -4.155 5.222 1.00 98.69 79 ILE A O 1
ATOM 651 N N . ILE A 1 80 ? -1.511 -2.741 5.607 1.00 98.50 80 ILE A N 1
ATOM 652 C CA . ILE A 1 80 ? -2.059 -2.237 6.878 1.00 98.50 80 ILE A CA 1
ATOM 653 C C . ILE A 1 80 ? -3.425 -1.574 6.657 1.00 98.50 80 ILE A C 1
ATOM 655 O O . ILE A 1 80 ? -4.367 -1.826 7.408 1.00 98.50 80 ILE A O 1
ATOM 659 N N . MET A 1 81 ? -3.556 -0.744 5.620 1.00 97.75 81 MET A N 1
ATOM 660 C CA . MET A 1 81 ? -4.833 -0.116 5.287 1.00 97.75 81 MET A CA 1
ATOM 661 C C . MET A 1 81 ? -5.884 -1.169 4.905 1.00 97.75 81 MET A C 1
ATOM 663 O O . MET A 1 81 ? -7.012 -1.118 5.393 1.00 97.75 81 MET A O 1
ATOM 667 N N . LEU A 1 82 ? -5.503 -2.155 4.089 1.00 97.81 82 LEU A N 1
ATOM 668 C CA . LEU A 1 82 ? -6.396 -3.210 3.617 1.00 97.81 82 LEU A CA 1
ATOM 669 C C . LEU A 1 82 ? -6.879 -4.116 4.757 1.00 97.81 82 LEU A C 1
ATOM 671 O O . LEU A 1 82 ? -8.083 -4.317 4.897 1.00 97.81 82 LEU A O 1
ATOM 675 N N . MET A 1 83 ? -5.972 -4.606 5.609 1.00 97.38 83 MET A N 1
ATOM 676 C CA . MET A 1 83 ? -6.343 -5.449 6.750 1.00 97.38 83 MET A CA 1
ATOM 677 C C . MET A 1 83 ? -7.250 -4.687 7.720 1.00 97.38 83 MET A C 1
ATOM 679 O O . MET A 1 83 ? -8.189 -5.270 8.256 1.00 97.38 83 MET A O 1
ATOM 683 N N . ARG A 1 84 ? -7.030 -3.374 7.903 1.00 96.19 84 ARG A N 1
ATOM 684 C CA . ARG A 1 84 ? -7.908 -2.549 8.735 1.00 96.19 84 ARG A CA 1
ATOM 685 C C . ARG A 1 84 ? -9.326 -2.507 8.182 1.00 96.19 84 ARG A C 1
ATOM 687 O O . ARG A 1 84 ? -10.277 -2.727 8.921 1.00 96.19 84 ARG A O 1
ATOM 694 N N . MET A 1 85 ? -9.457 -2.238 6.886 1.00 94.56 85 MET A N 1
ATOM 695 C CA . MET A 1 85 ? -10.754 -2.162 6.211 1.00 94.56 85 MET A CA 1
ATOM 696 C C . MET A 1 85 ? -11.499 -3.502 6.206 1.00 94.56 85 MET A C 1
ATOM 698 O O . MET A 1 85 ? -12.725 -3.516 6.234 1.00 94.56 85 MET A O 1
ATOM 702 N N . GLN A 1 86 ? -10.768 -4.615 6.155 1.00 95.88 86 GLN A N 1
ATOM 703 C CA . GLN A 1 86 ? -11.335 -5.964 6.108 1.00 95.88 86 GLN A CA 1
ATOM 704 C C . GLN A 1 86 ? -11.766 -6.507 7.476 1.00 95.88 86 GLN A C 1
ATOM 706 O O . GLN A 1 86 ? -12.536 -7.460 7.508 1.00 95.88 86 GLN A O 1
ATOM 711 N N . ASN A 1 87 ? -11.281 -5.925 8.578 1.00 96.62 87 ASN A N 1
ATOM 712 C CA . ASN A 1 87 ? -11.536 -6.412 9.939 1.00 96.62 87 ASN A CA 1
ATOM 713 C C . ASN A 1 87 ? -11.981 -5.255 10.867 1.00 96.62 87 ASN A C 1
ATOM 715 O O . ASN A 1 87 ? -11.297 -4.958 11.855 1.00 96.62 87 ASN A O 1
ATOM 719 N N . PRO A 1 88 ? -13.082 -4.542 10.555 1.00 93.75 88 PRO A N 1
ATOM 720 C CA . PRO A 1 88 ? -13.548 -3.394 11.343 1.00 93.75 88 PRO A CA 1
ATOM 721 C C . PRO A 1 88 ? -13.942 -3.753 12.785 1.00 93.75 88 PRO A C 1
ATOM 723 O O . PRO A 1 88 ? -13.927 -2.896 13.659 1.00 93.75 88 PRO A O 1
ATOM 726 N N . GLU A 1 89 ? -14.286 -5.011 13.054 1.00 93.06 89 GLU A N 1
ATOM 727 C CA . GLU A 1 89 ? -14.566 -5.531 14.395 1.00 93.06 89 GLU A CA 1
ATOM 728 C C . GLU A 1 89 ? -13.303 -5.766 15.231 1.00 93.06 89 GLU A C 1
ATOM 730 O O . GLU A 1 89 ? -13.366 -5.747 16.460 1.00 93.06 89 GLU A O 1
ATOM 735 N N . LEU A 1 90 ? -12.164 -5.997 14.573 1.00 94.38 90 LEU A N 1
ATOM 736 C CA . LEU A 1 90 ? -10.877 -6.185 15.233 1.00 94.38 90 LEU A CA 1
ATOM 737 C C . LEU A 1 90 ? -10.188 -4.844 15.490 1.00 94.38 90 LEU A C 1
ATOM 739 O O . LEU A 1 90 ? -9.551 -4.669 16.527 1.00 94.38 90 LEU A O 1
ATOM 743 N N . PHE A 1 91 ? -10.286 -3.909 14.543 1.00 95.38 91 PHE A N 1
ATOM 744 C CA . PHE A 1 91 ? -9.534 -2.661 14.579 1.00 95.38 91 PHE A CA 1
ATOM 745 C C . PHE A 1 91 ? -10.424 -1.462 14.909 1.00 95.38 91 PHE A C 1
ATOM 747 O O . PHE A 1 91 ? -11.247 -1.080 14.075 1.00 95.38 91 PHE A O 1
ATOM 754 N N . PRO A 1 92 ? -10.225 -0.809 16.070 1.00 93.69 92 PRO A N 1
ATOM 755 C CA . PRO A 1 92 ? -10.976 0.393 16.403 1.00 93.69 92 PRO A CA 1
ATOM 756 C C . PRO A 1 92 ? -10.679 1.509 15.397 1.00 93.69 92 PRO A C 1
ATOM 758 O O . PRO A 1 92 ? -9.557 1.661 14.897 1.00 93.69 92 PRO A O 1
ATOM 761 N N . SER A 1 93 ? -11.692 2.317 15.109 1.00 93.19 93 SER A N 1
ATOM 762 C CA . SER A 1 93 ? -11.550 3.496 14.265 1.00 9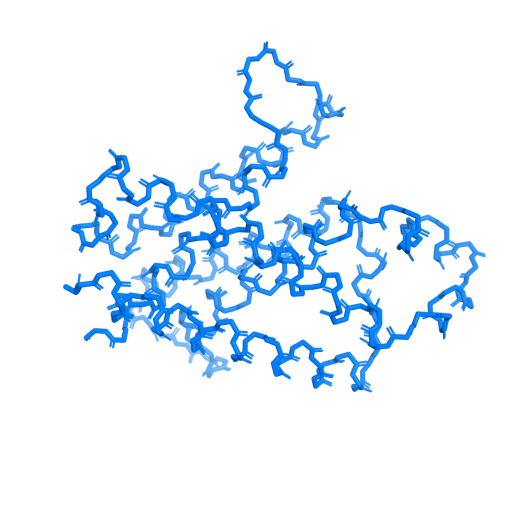3.19 93 SER A CA 1
ATOM 763 C C . SER A 1 93 ? -10.620 4.530 14.916 1.00 93.19 93 SER A C 1
ATOM 765 O O . SER A 1 93 ? -10.512 4.597 16.144 1.00 93.19 93 SER A O 1
ATOM 767 N N . PRO A 1 94 ? -9.991 5.422 14.130 1.00 94.06 94 PRO A N 1
ATOM 768 C CA . PRO A 1 94 ? -9.123 6.462 14.685 1.00 94.06 94 PRO A CA 1
ATOM 769 C C . PRO A 1 94 ? -9.818 7.347 15.728 1.00 94.06 94 PRO A C 1
ATOM 771 O O . PRO A 1 94 ? -9.188 7.781 16.687 1.00 94.06 94 PRO A O 1
ATOM 774 N N . GLY A 1 95 ? -11.120 7.604 15.558 1.00 94.38 95 GLY A N 1
ATOM 775 C CA . GLY A 1 95 ? -11.916 8.370 16.518 1.00 94.38 95 GLY A CA 1
ATOM 776 C C . GLY A 1 95 ? -12.102 7.641 17.848 1.00 94.38 95 GLY A C 1
ATOM 777 O O . GLY A 1 95 ? -11.977 8.263 18.899 1.00 94.38 95 GLY A O 1
ATOM 778 N N . GLU A 1 96 ? -12.337 6.328 17.810 1.00 93.88 96 GLU A N 1
ATOM 779 C CA . GLU A 1 96 ? -12.441 5.498 19.016 1.00 93.88 96 GLU A CA 1
ATOM 780 C C . GLU A 1 96 ? -11.110 5.428 19.763 1.00 93.88 96 GLU A C 1
ATOM 782 O O . GLU A 1 96 ? -11.093 5.574 20.980 1.00 93.88 96 GLU A O 1
ATOM 787 N N . VAL A 1 97 ? -9.990 5.292 19.047 1.00 94.38 97 VAL A N 1
ATOM 788 C CA . VAL A 1 97 ? -8.651 5.238 19.661 1.00 94.38 97 VAL A CA 1
ATOM 789 C C . VAL A 1 97 ? -8.251 6.579 20.280 1.00 94.38 97 VAL A C 1
ATOM 791 O O . VAL A 1 97 ? -7.596 6.609 21.317 1.00 94.38 97 VAL A O 1
ATOM 794 N N . VAL A 1 98 ? -8.648 7.704 19.680 1.00 95.31 98 VAL A N 1
ATOM 795 C CA . VAL A 1 98 ? -8.426 9.033 20.278 1.00 95.31 98 VAL A CA 1
ATOM 796 C C . VAL A 1 98 ? -9.314 9.253 21.508 1.00 95.31 98 VAL A C 1
ATOM 798 O O . VAL A 1 98 ? -8.889 9.927 22.444 1.00 95.31 98 VAL A O 1
ATOM 801 N N . ALA A 1 99 ? -10.529 8.697 21.523 1.00 96.31 99 ALA A N 1
ATOM 802 C CA . ALA A 1 99 ? -11.447 8.801 22.657 1.00 96.31 99 ALA A CA 1
ATOM 803 C C . ALA A 1 99 ? -11.069 7.875 23.830 1.00 96.31 99 ALA A C 1
ATOM 805 O O . ALA A 1 99 ? -11.226 8.268 24.985 1.00 96.31 99 ALA A O 1
ATOM 806 N N . ASP A 1 100 ? -10.560 6.674 23.540 1.00 94.00 100 ASP A N 1
ATOM 807 C CA . ASP A 1 100 ? -10.023 5.705 24.501 1.00 94.00 100 ASP A CA 1
ATOM 808 C C . ASP A 1 100 ? -8.641 5.224 24.037 1.00 94.00 100 ASP A C 1
ATOM 810 O O . ASP A 1 100 ? -8.507 4.226 23.322 1.00 94.00 100 ASP A O 1
ATOM 814 N N . THR A 1 101 ? -7.588 5.914 24.481 1.00 90.75 101 THR A N 1
ATOM 815 C CA . THR A 1 101 ? -6.211 5.546 24.130 1.00 90.75 101 THR A CA 1
ATOM 816 C C . THR A 1 101 ? -5.788 4.201 24.710 1.00 90.75 101 THR A C 1
ATOM 818 O O . THR A 1 101 ? -4.788 3.659 24.259 1.00 90.75 101 THR A O 1
ATOM 821 N N . GLU A 1 102 ? -6.529 3.612 25.655 1.00 89.12 102 GLU A N 1
ATOM 822 C CA . GLU A 1 102 ? -6.240 2.259 26.142 1.00 89.12 102 GLU A CA 1
ATOM 823 C C . GLU A 1 102 ? -6.620 1.184 25.117 1.00 89.12 102 GLU A C 1
ATOM 825 O O . GLU A 1 102 ? -6.052 0.092 25.133 1.00 89.12 102 GLU A O 1
ATOM 830 N N . ALA A 1 103 ? -7.539 1.473 24.181 1.00 84.31 103 ALA A N 1
ATOM 831 C CA . ALA A 1 103 ? -7.896 0.557 23.092 1.00 84.31 103 ALA A CA 1
ATOM 832 C C . ALA A 1 103 ? -6.678 0.145 22.249 1.00 84.31 103 ALA A C 1
ATOM 834 O O . ALA A 1 103 ? -6.590 -0.988 21.778 1.00 84.31 103 ALA A O 1
ATOM 835 N N . TYR A 1 104 ? -5.702 1.044 22.143 1.00 83.25 104 TYR A N 1
ATOM 836 C CA . TYR A 1 104 ? -4.407 0.824 21.515 1.00 83.25 104 TYR A CA 1
ATOM 837 C C . TYR A 1 104 ? -3.632 -0.376 22.092 1.00 83.25 104 TYR A C 1
ATOM 839 O O . TYR A 1 104 ? -3.047 -1.154 21.339 1.00 83.25 104 TYR A O 1
ATOM 847 N N . TYR A 1 105 ? -3.648 -0.554 23.418 1.00 85.56 105 TYR A N 1
ATOM 848 C CA . TYR A 1 105 ? -2.899 -1.614 24.107 1.00 85.56 105 TYR A CA 1
ATOM 849 C C . TYR A 1 105 ? -3.620 -2.968 24.110 1.00 85.56 105 TYR A C 1
ATOM 851 O O . TYR A 1 105 ? -3.028 -3.978 24.487 1.00 85.56 105 TYR A O 1
ATOM 859 N N . LYS A 1 106 ? -4.889 -3.010 23.683 1.00 86.44 106 LYS A N 1
ATOM 860 C CA . LYS A 1 106 ? -5.709 -4.233 23.661 1.00 86.44 106 LYS A CA 1
ATOM 861 C C . LYS A 1 106 ? -5.427 -5.119 22.441 1.00 86.44 106 LYS A C 1
ATOM 863 O O . LYS A 1 106 ? -5.864 -6.265 22.418 1.00 86.44 106 LYS A O 1
ATOM 868 N N . LEU A 1 107 ? -4.704 -4.620 21.433 1.00 91.06 107 LEU A N 1
ATOM 869 C CA . LEU A 1 107 ? -4.374 -5.394 20.235 1.00 91.06 107 LEU A CA 1
ATOM 870 C C . LEU A 1 107 ? -3.133 -6.263 20.430 1.00 91.06 107 LEU A C 1
ATOM 872 O O . LEU A 1 107 ? -2.032 -5.775 20.689 1.00 91.06 107 LEU A O 1
ATOM 876 N N . HIS A 1 108 ? -3.290 -7.563 20.196 1.00 93.75 108 HIS A N 1
ATOM 877 C CA . HIS A 1 108 ? -2.183 -8.507 20.217 1.00 93.75 108 HIS A CA 1
ATOM 878 C C . HIS A 1 108 ? -1.523 -8.634 18.842 1.00 93.75 108 HIS A C 1
ATOM 880 O O . HIS A 1 108 ? -2.189 -8.766 17.814 1.00 93.75 108 HIS A O 1
ATOM 886 N N . LEU A 1 109 ? -0.186 -8.675 18.828 1.00 95.19 109 LEU A N 1
ATOM 887 C CA . LEU A 1 109 ? 0.605 -8.858 17.606 1.00 95.19 109 LEU A CA 1
ATOM 888 C C . LEU A 1 109 ? 0.182 -10.094 16.803 1.00 95.19 109 LEU A C 1
ATOM 890 O O . LEU A 1 109 ? 0.192 -10.049 15.578 1.00 95.19 109 LEU A O 1
ATOM 894 N N . SER A 1 110 ? -0.211 -11.180 17.469 1.00 96.31 110 SER A N 1
ATOM 895 C CA . SER A 1 110 ? -0.686 -12.400 16.810 1.00 96.31 110 SER A CA 1
ATOM 896 C C . SER A 1 110 ? -1.928 -12.168 15.952 1.00 96.31 110 SER A C 1
ATOM 898 O O . SER A 1 110 ? -1.982 -12.658 14.826 1.00 96.31 110 SER A O 1
ATOM 900 N N . ASP A 1 111 ? -2.904 -11.407 16.452 1.00 96.69 111 ASP A N 1
ATOM 901 C CA . ASP A 1 111 ? -4.140 -11.129 15.718 1.00 96.69 111 ASP A CA 1
ATOM 902 C C . ASP A 1 111 ? -3.882 -10.167 14.561 1.00 96.69 111 ASP A C 1
ATOM 904 O O . ASP A 1 111 ? -4.337 -10.404 13.443 1.00 96.69 111 ASP A O 1
ATOM 908 N N . MET A 1 112 ? -3.055 -9.146 14.795 1.00 97.38 112 MET A N 1
ATOM 909 C CA . MET A 1 112 ? -2.642 -8.214 13.748 1.00 97.38 112 MET A CA 1
ATOM 910 C C . MET A 1 112 ? -1.863 -8.916 12.636 1.00 97.38 112 MET A C 1
ATOM 912 O O . MET A 1 112 ? -2.132 -8.694 11.461 1.00 97.38 112 MET A O 1
ATOM 916 N N . LYS A 1 113 ? -0.928 -9.805 12.991 1.00 98.19 113 LYS A N 1
ATOM 917 C CA . LYS A 1 113 ? -0.154 -10.594 12.028 1.00 98.19 113 LYS A CA 1
ATOM 918 C C . LYS A 1 113 ? -1.049 -11.521 11.210 1.00 98.19 113 LYS A C 1
ATOM 920 O O . LYS A 1 113 ? -0.821 -11.657 10.012 1.00 98.19 113 LYS A O 1
ATOM 925 N N . ARG A 1 114 ? -2.054 -12.148 11.833 1.00 98.44 114 ARG A N 1
ATOM 926 C CA . ARG A 1 114 ? -3.029 -12.987 11.123 1.00 98.44 114 ARG A CA 1
ATOM 927 C C . ARG A 1 114 ? -3.782 -12.165 10.075 1.00 98.44 114 ARG A C 1
ATOM 929 O O . ARG A 1 114 ? -3.691 -12.491 8.899 1.00 98.44 114 ARG A O 1
ATOM 936 N N . ALA A 1 115 ? -4.387 -11.044 10.474 1.00 98.50 115 ALA A N 1
ATOM 937 C CA . ALA A 1 115 ? -5.095 -10.151 9.550 1.00 98.50 115 ALA A CA 1
ATOM 938 C C . ALA A 1 115 ? -4.184 -9.613 8.427 1.00 98.50 115 ALA A C 1
ATOM 940 O O . ALA A 1 115 ? -4.593 -9.512 7.272 1.00 98.50 115 ALA A O 1
ATOM 941 N N . TYR A 1 116 ? -2.926 -9.310 8.753 1.00 98.62 116 TYR A N 1
ATOM 942 C CA . TYR A 1 116 ? -1.913 -8.856 7.803 1.00 98.62 116 TYR A CA 1
ATOM 943 C C . TYR A 1 116 ? -1.582 -9.927 6.742 1.00 98.62 116 TYR A C 1
ATOM 945 O O . TYR A 1 116 ? -1.490 -9.621 5.552 1.00 98.62 116 TYR A O 1
ATOM 953 N N . LEU A 1 117 ? -1.437 -11.193 7.152 1.00 98.69 117 LEU A N 1
ATOM 954 C CA . LEU A 1 117 ? -1.219 -12.326 6.243 1.00 98.69 117 LEU A CA 1
ATOM 955 C C . LEU A 1 117 ? -2.461 -12.640 5.397 1.00 98.69 117 LEU A C 1
ATOM 957 O O . LEU A 1 117 ? -2.325 -12.909 4.203 1.00 98.69 117 LEU A O 1
ATOM 961 N N . ASP A 1 118 ? -3.656 -12.558 5.983 1.00 98.62 118 ASP A N 1
ATOM 962 C CA . ASP A 1 118 ? -4.922 -12.786 5.277 1.00 98.62 118 ASP A CA 1
ATOM 963 C C . ASP A 1 118 ? -5.134 -11.742 4.166 1.00 98.62 118 ASP A C 1
ATOM 965 O O . ASP A 1 118 ? -5.471 -12.087 3.028 1.00 98.62 118 ASP A O 1
ATOM 969 N N . ALA A 1 11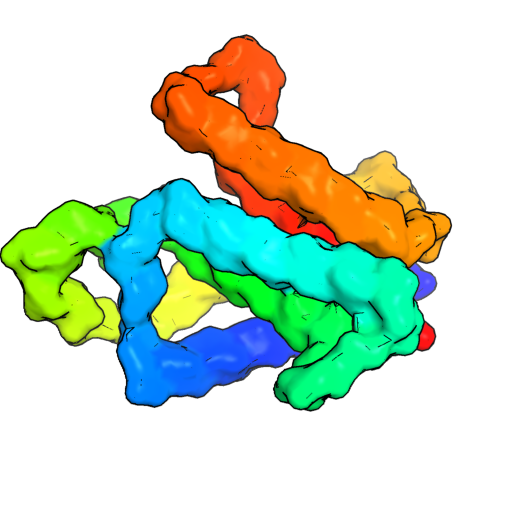9 ? -4.833 -10.469 4.448 1.00 98.62 119 ALA A N 1
ATOM 970 C CA . ALA A 1 119 ? -4.845 -9.405 3.446 1.00 98.62 119 ALA A CA 1
ATOM 971 C C . ALA A 1 119 ? -3.858 -9.694 2.300 1.00 98.62 119 ALA A C 1
ATOM 973 O O . ALA A 1 119 ? -4.208 -9.563 1.123 1.00 98.62 119 ALA A O 1
ATOM 974 N N . PHE A 1 120 ? -2.644 -10.157 2.617 1.00 98.62 120 PHE A N 1
ATOM 975 C CA . PHE A 1 120 ? -1.666 -10.571 1.609 1.00 98.62 120 PHE A CA 1
ATOM 976 C C . PHE A 1 120 ? -2.154 -11.733 0.742 1.00 98.62 120 PHE A C 1
ATOM 978 O O . PHE A 1 120 ? -1.956 -11.702 -0.475 1.00 98.62 120 PHE A O 1
ATOM 985 N N . ALA A 1 121 ? -2.811 -12.732 1.336 1.00 98.44 121 ALA A N 1
ATOM 986 C CA . ALA A 1 121 ? -3.375 -13.859 0.600 1.00 98.44 121 ALA A CA 1
ATOM 987 C C . ALA A 1 121 ? -4.426 -13.388 -0.419 1.00 98.44 121 ALA A C 1
ATOM 989 O O . ALA A 1 121 ? -4.394 -13.807 -1.579 1.00 98.44 121 ALA A O 1
ATOM 990 N N . GLY A 1 122 ? -5.297 -12.451 -0.028 1.00 98.25 122 GLY A N 1
ATOM 991 C CA . GLY A 1 122 ? -6.268 -11.831 -0.934 1.00 98.25 122 GLY A CA 1
ATOM 992 C C . GLY A 1 122 ? -5.609 -11.084 -2.100 1.00 98.25 122 GLY A C 1
ATOM 993 O O . GLY A 1 122 ? -5.992 -11.273 -3.260 1.00 98.25 122 GLY A O 1
ATOM 994 N N . VAL A 1 123 ? -4.578 -10.283 -1.815 1.00 98.56 123 VAL A N 1
ATOM 995 C CA . VAL A 1 123 ? -3.833 -9.526 -2.836 1.00 98.56 123 VAL A CA 1
ATOM 996 C C . VAL A 1 123 ? -3.079 -10.453 -3.794 1.00 98.56 123 VAL A C 1
ATOM 998 O O . VAL A 1 123 ? -3.125 -10.239 -5.008 1.00 98.56 123 VAL A O 1
ATOM 1001 N N . LYS A 1 124 ? -2.443 -11.515 -3.280 1.00 98.06 124 LYS A N 1
ATOM 1002 C CA . LYS A 1 124 ? -1.748 -12.524 -4.093 1.00 98.06 124 LYS A CA 1
ATOM 1003 C C . LYS A 1 124 ? -2.724 -13.286 -4.989 1.00 98.06 124 LYS A C 1
ATOM 1005 O O . LYS A 1 124 ? -2.469 -13.420 -6.180 1.00 98.06 124 LYS A O 1
ATOM 1010 N N . ALA A 1 125 ? -3.878 -13.698 -4.469 1.00 97.38 125 ALA A N 1
ATOM 1011 C CA . ALA A 1 125 ? -4.898 -14.356 -5.281 1.00 97.38 125 ALA A CA 1
ATOM 1012 C C . ALA A 1 125 ? -5.423 -13.436 -6.401 1.00 97.38 125 ALA A C 1
ATOM 1014 O O . ALA A 1 125 ? -5.699 -13.895 -7.510 1.00 97.38 125 ALA A O 1
ATOM 1015 N N . LEU A 1 126 ? -5.569 -12.130 -6.137 1.00 96.69 126 LEU A N 1
ATOM 1016 C CA . LEU A 1 126 ? -5.904 -11.150 -7.177 1.00 96.69 126 LEU A CA 1
ATOM 1017 C C . LEU A 1 126 ? -4.795 -11.043 -8.229 1.00 96.69 126 LEU A C 1
ATOM 1019 O O . LEU A 1 126 ? -5.096 -11.017 -9.424 1.00 96.69 126 LEU A O 1
ATOM 1023 N N . MET A 1 127 ? -3.536 -10.995 -7.788 1.00 95.56 127 MET A N 1
ATOM 1024 C CA . MET A 1 127 ? -2.366 -10.972 -8.660 1.00 95.56 127 MET A CA 1
ATOM 1025 C C . MET A 1 127 ? -2.353 -12.181 -9.588 1.00 95.56 127 MET A C 1
ATOM 1027 O O . MET A 1 127 ? -2.235 -11.996 -10.789 1.00 95.56 127 MET A O 1
ATOM 1031 N N . GLU A 1 128 ? -2.547 -13.393 -9.069 1.00 95.00 128 GLU A N 1
ATOM 1032 C CA . GLU A 1 128 ? -2.533 -14.629 -9.859 1.00 95.00 128 GLU A CA 1
ATOM 1033 C C . GLU A 1 128 ? -3.603 -14.619 -10.959 1.00 95.00 128 GLU A C 1
ATOM 1035 O O . GLU A 1 128 ? -3.296 -14.913 -12.116 1.00 95.00 128 GLU A O 1
ATOM 1040 N N . ARG A 1 129 ? -4.834 -14.193 -10.630 1.00 95.31 129 ARG A N 1
ATOM 1041 C CA . ARG A 1 129 ? -5.920 -14.047 -11.616 1.00 95.31 129 ARG A CA 1
ATOM 1042 C C . ARG A 1 129 ? -5.581 -13.013 -12.689 1.00 95.31 129 ARG A C 1
ATOM 1044 O O . ARG A 1 129 ? -5.639 -13.315 -13.875 1.00 95.31 129 ARG A O 1
ATOM 1051 N N . LYS A 1 130 ? -5.173 -11.803 -12.285 1.00 93.00 130 LYS A N 1
ATOM 1052 C CA . LYS A 1 130 ? -4.818 -10.733 -13.232 1.00 93.00 130 LYS A CA 1
ATOM 1053 C C . LYS A 1 130 ? -3.600 -11.113 -14.077 1.00 93.00 130 LYS A C 1
ATOM 1055 O O . LYS A 1 130 ? -3.578 -10.855 -15.271 1.00 93.00 130 LYS A O 1
ATOM 1060 N N . ASN A 1 131 ? -2.587 -11.735 -13.486 1.00 92.56 131 ASN A N 1
ATOM 1061 C CA . ASN A 1 131 ? -1.369 -12.129 -14.185 1.00 92.56 131 A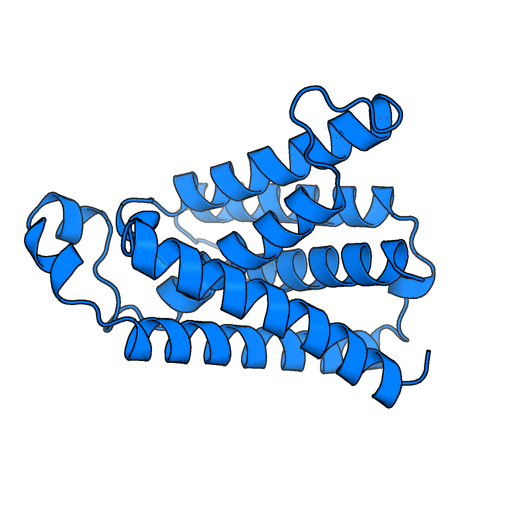SN A CA 1
ATOM 1062 C C . ASN A 1 131 ? -1.650 -13.186 -15.262 1.00 92.56 131 ASN A C 1
ATOM 1064 O O . ASN A 1 131 ? -1.061 -13.108 -16.339 1.00 92.56 131 ASN A O 1
ATOM 1068 N N . HIS A 1 132 ? -2.572 -14.118 -14.992 1.00 89.88 132 HIS A N 1
ATOM 1069 C CA . HIS A 1 132 ? -3.092 -15.051 -15.991 1.00 89.88 132 HIS A CA 1
ATOM 1070 C C . HIS A 1 132 ? -3.802 -14.312 -17.137 1.00 89.88 132 HIS A C 1
ATOM 1072 O O . HIS A 1 132 ? -3.440 -14.497 -18.297 1.00 89.88 132 HIS A O 1
ATOM 1078 N N . ASP A 1 133 ? -4.750 -13.425 -16.821 1.00 90.44 133 ASP A N 1
ATOM 1079 C CA . ASP A 1 133 ? -5.592 -12.766 -17.830 1.00 90.44 133 ASP A CA 1
ATOM 1080 C C . ASP A 1 133 ? -4.842 -11.721 -18.674 1.00 90.44 133 ASP A C 1
ATOM 1082 O O . ASP A 1 133 ? -5.132 -11.548 -19.857 1.00 90.44 133 ASP A O 1
ATOM 1086 N N . TYR A 1 134 ? -3.855 -11.034 -18.092 1.00 86.62 134 TYR A N 1
ATOM 1087 C CA . TYR A 1 134 ? -3.031 -10.028 -18.774 1.00 86.62 134 TYR A CA 1
ATOM 1088 C C . TYR A 1 134 ? -1.720 -10.590 -19.342 1.00 86.62 134 TYR A C 1
ATOM 1090 O O . TYR A 1 134 ? -0.875 -9.813 -19.786 1.00 86.62 134 TYR A O 1
ATOM 1098 N N . GLY A 1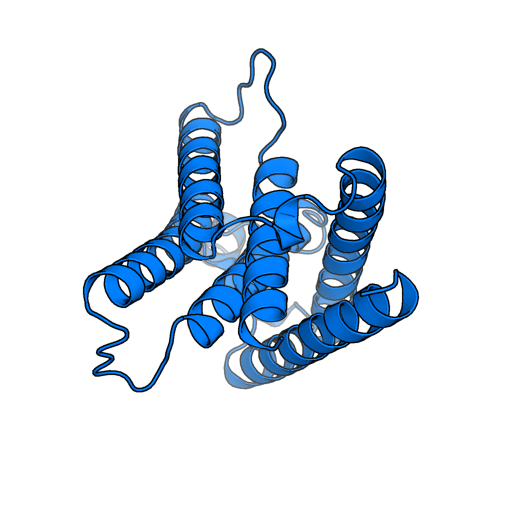 135 ? -1.504 -11.910 -19.298 1.00 87.88 135 GLY A N 1
ATOM 1099 C CA . GLY A 1 135 ? -0.314 -12.547 -19.872 1.00 87.88 135 GLY A CA 1
ATOM 1100 C C . GLY A 1 135 ? 1.009 -12.033 -19.294 1.00 87.88 135 GLY A C 1
ATOM 1101 O O . GLY A 1 135 ? 1.978 -11.878 -20.029 1.00 87.88 135 GLY A O 1
ATOM 1102 N N . ALA A 1 136 ? 1.047 -11.720 -17.995 1.00 89.31 136 ALA A N 1
ATOM 1103 C CA . ALA A 1 136 ? 2.213 -11.143 -17.318 1.00 89.31 136 ALA A CA 1
ATOM 1104 C C . ALA A 1 136 ? 2.776 -9.846 -17.949 1.00 89.31 136 ALA A C 1
ATOM 1106 O O . ALA A 1 136 ? 3.975 -9.573 -17.842 1.00 89.31 136 ALA A O 1
ATOM 1107 N N . ALA A 1 137 ? 1.916 -9.001 -18.537 1.00 93.00 137 ALA A N 1
ATOM 1108 C CA . ALA A 1 137 ? 2.296 -7.738 -19.190 1.00 93.00 137 ALA A CA 1
ATOM 1109 C C . ALA A 1 137 ? 3.183 -6.801 -18.342 1.00 93.00 137 ALA A C 1
ATOM 1111 O O . ALA A 1 137 ? 3.969 -6.023 -18.882 1.00 93.00 137 ALA A O 1
ATOM 1112 N N . TRP A 1 138 ? 3.109 -6.880 -17.008 1.00 94.25 138 TRP A N 1
ATOM 1113 C CA . TRP A 1 138 ? 3.972 -6.103 -16.110 1.00 94.25 138 TRP A CA 1
ATOM 1114 C C . TRP A 1 138 ? 5.472 -6.370 -16.329 1.00 94.25 138 TRP A C 1
ATOM 1116 O O . TRP A 1 138 ? 6.298 -5.493 -16.073 1.00 94.25 138 TRP A O 1
ATOM 1126 N N . THR A 1 139 ? 5.837 -7.555 -16.831 1.00 93.75 139 THR A N 1
ATOM 1127 C CA . THR A 1 139 ? 7.232 -7.919 -17.123 1.00 93.75 139 THR A CA 1
ATOM 1128 C C . THR A 1 139 ? 7.829 -7.067 -18.245 1.00 93.75 139 THR A C 1
ATOM 1130 O O . THR A 1 139 ? 9.025 -6.771 -18.213 1.00 93.75 139 THR A O 1
ATOM 1133 N N . GLU A 1 140 ? 6.996 -6.582 -19.167 1.00 94.50 140 GLU A N 1
ATOM 1134 C CA . GLU A 1 140 ? 7.376 -5.730 -20.301 1.00 94.50 140 GLU A CA 1
ATOM 1135 C C . GLU A 1 140 ? 7.261 -4.230 -19.988 1.00 94.50 140 GLU A C 1
ATOM 1137 O O . GLU A 1 140 ? 7.825 -3.400 -20.698 1.00 94.50 140 GLU A O 1
ATOM 1142 N N . MET A 1 141 ? 6.593 -3.852 -18.894 1.00 95.75 141 MET A N 1
ATOM 1143 C CA . MET A 1 141 ? 6.461 -2.447 -18.497 1.00 95.75 141 MET A CA 1
ATOM 1144 C C . MET A 1 141 ? 7.808 -1.830 -18.101 1.00 95.75 141 MET A C 1
ATOM 1146 O O . MET A 1 141 ? 8.631 -2.468 -17.437 1.00 95.75 141 MET A O 1
ATOM 1150 N N . HIS A 1 142 ? 8.007 -0.551 -18.422 1.00 97.00 142 HIS A N 1
ATOM 1151 C CA . HIS A 1 142 ? 9.085 0.242 -17.833 1.00 97.00 142 HIS A CA 1
ATOM 1152 C C . HIS A 1 142 ? 8.839 0.464 -16.336 1.00 97.00 142 HIS A C 1
ATOM 1154 O O . HIS A 1 142 ? 7.696 0.588 -15.896 1.00 97.00 142 HIS A O 1
ATOM 1160 N N . LEU A 1 143 ? 9.916 0.552 -15.548 1.00 96.31 143 LEU A N 1
ATOM 1161 C CA . LEU A 1 143 ? 9.811 0.709 -14.095 1.00 96.31 143 LEU A CA 1
ATOM 1162 C C . LEU A 1 143 ? 9.092 2.014 -13.705 1.00 96.31 143 LEU A C 1
ATOM 1164 O O . LEU A 1 143 ? 8.166 1.968 -12.905 1.00 96.31 143 LEU A O 1
ATOM 1168 N N . HIS A 1 144 ? 9.417 3.140 -14.349 1.00 97.12 144 HIS A N 1
ATOM 1169 C CA . HIS A 1 144 ? 8.726 4.415 -14.101 1.00 97.12 144 HIS A CA 1
ATOM 1170 C C . HIS A 1 144 ? 7.232 4.356 -14.474 1.00 97.12 144 HIS A C 1
ATOM 1172 O O . HIS A 1 144 ? 6.400 4.976 -13.823 1.00 97.12 144 HIS A O 1
ATOM 1178 N N . SER A 1 145 ? 6.847 3.551 -15.475 1.00 98.06 145 SER A N 1
ATOM 1179 C CA . SER A 1 145 ? 5.433 3.356 -15.817 1.00 98.06 145 SER A CA 1
ATOM 1180 C C . SER A 1 145 ? 4.673 2.611 -14.719 1.00 98.06 145 SER A C 1
ATOM 1182 O O . SER A 1 145 ? 3.478 2.842 -14.546 1.00 98.06 145 SER A O 1
ATOM 1184 N N . ILE A 1 146 ? 5.343 1.736 -13.961 1.00 98.31 146 ILE A N 1
ATOM 1185 C CA . ILE A 1 146 ? 4.763 1.110 -12.767 1.00 98.31 146 ILE A CA 1
ATOM 1186 C C . ILE A 1 146 ? 4.537 2.174 -11.681 1.00 98.31 146 ILE A C 1
ATOM 1188 O O . ILE A 1 146 ? 3.438 2.236 -11.122 1.00 98.31 146 ILE A O 1
ATOM 1192 N N . THR A 1 147 ? 5.516 3.059 -11.443 1.00 98.62 147 THR A N 1
ATOM 1193 C CA . THR A 1 147 ? 5.372 4.222 -10.546 1.00 98.62 147 THR A CA 1
ATOM 1194 C C . THR A 1 147 ? 4.166 5.078 -10.935 1.00 98.62 147 THR A C 1
ATOM 1196 O O . THR A 1 147 ? 3.324 5.392 -10.092 1.00 98.62 147 THR A O 1
ATOM 1199 N N . ASP A 1 148 ? 4.019 5.398 -12.221 1.00 98.62 148 ASP A N 1
ATOM 1200 C CA . ASP A 1 148 ? 2.910 6.213 -12.720 1.00 98.62 148 ASP A CA 1
ATOM 1201 C C . ASP A 1 148 ? 1.543 5.546 -12.487 1.00 98.62 148 ASP A C 1
ATOM 1203 O O . ASP A 1 148 ? 0.593 6.217 -12.075 1.00 98.62 148 ASP A O 1
ATOM 1207 N N . GLN A 1 149 ? 1.427 4.224 -12.675 1.00 98.38 149 GLN A N 1
ATOM 1208 C CA . GLN A 1 149 ? 0.187 3.495 -12.369 1.00 98.38 149 GLN A CA 1
ATOM 1209 C C . GLN A 1 149 ? -0.170 3.560 -10.881 1.00 98.38 149 GLN A C 1
ATOM 1211 O O . GLN A 1 149 ? -1.341 3.749 -10.534 1.00 98.38 149 GLN A O 1
ATOM 1216 N N . ILE A 1 150 ? 0.826 3.455 -9.997 1.00 98.75 150 ILE A N 1
ATOM 1217 C CA . ILE A 1 150 ? 0.627 3.605 -8.551 1.00 98.75 150 ILE A CA 1
ATOM 1218 C C . ILE A 1 150 ? 0.104 5.009 -8.230 1.00 98.75 150 ILE A C 1
ATOM 1220 O O . ILE A 1 150 ? -0.887 5.147 -7.511 1.00 98.75 150 ILE A O 1
ATOM 1224 N N . ILE A 1 151 ? 0.708 6.049 -8.811 1.00 98.69 151 ILE A N 1
ATOM 1225 C CA . ILE A 1 151 ? 0.285 7.443 -8.621 1.00 98.69 151 ILE A CA 1
ATOM 1226 C C . ILE A 1 151 ? -1.158 7.648 -9.097 1.00 98.69 151 ILE A C 1
ATOM 1228 O O . ILE A 1 151 ? -1.976 8.198 -8.358 1.00 98.69 151 ILE A O 1
ATOM 1232 N N . VAL A 1 152 ? -1.515 7.167 -10.291 1.00 98.25 152 VAL A N 1
ATOM 1233 C CA . VAL A 1 152 ? -2.889 7.272 -10.815 1.00 98.25 152 VAL A CA 1
ATOM 1234 C C . VAL A 1 152 ? -3.892 6.647 -9.846 1.00 98.25 152 VAL A C 1
ATOM 1236 O O . VAL A 1 152 ? -4.928 7.246 -9.549 1.00 98.25 152 VAL A O 1
ATOM 1239 N N . LYS A 1 153 ? -3.586 5.462 -9.314 1.00 97.62 153 LYS A N 1
ATOM 1240 C CA . LYS A 1 153 ? -4.459 4.772 -8.360 1.00 97.62 153 LYS A CA 1
ATOM 1241 C C . LYS A 1 153 ? -4.557 5.505 -7.030 1.00 97.62 153 LYS A C 1
ATOM 1243 O O . LYS A 1 153 ? -5.666 5.669 -6.533 1.00 97.62 153 LYS A O 1
ATOM 1248 N N . LEU A 1 154 ? -3.458 6.047 -6.511 1.00 98.12 154 LEU A N 1
ATOM 1249 C CA . LEU A 1 154 ? -3.468 6.899 -5.316 1.00 98.12 154 LEU A CA 1
ATOM 1250 C C . LEU A 1 154 ? -4.410 8.097 -5.467 1.00 98.12 154 LEU A C 1
ATOM 1252 O O . LEU A 1 154 ? -5.198 8.381 -4.566 1.00 98.12 154 LEU A O 1
ATOM 1256 N N . PHE A 1 155 ? -4.402 8.763 -6.621 1.00 97.00 155 PHE A N 1
ATOM 1257 C CA . PHE A 1 155 ? -5.333 9.863 -6.882 1.00 97.00 155 PHE A CA 1
ATOM 1258 C C . PHE A 1 155 ? -6.785 9.397 -7.042 1.00 97.00 155 PHE A C 1
ATOM 1260 O O . PHE A 1 155 ? -7.697 10.104 -6.614 1.00 97.00 155 PHE A O 1
ATOM 1267 N N . ARG A 1 156 ? -7.030 8.189 -7.568 1.00 95.94 156 ARG A N 1
ATOM 1268 C CA . ARG A 1 156 ? -8.375 7.585 -7.529 1.00 95.94 156 ARG A CA 1
ATOM 1269 C C . ARG A 1 156 ? -8.842 7.372 -6.093 1.00 95.94 156 ARG A C 1
ATOM 1271 O O . ARG A 1 156 ? -9.963 7.749 -5.780 1.00 95.94 156 ARG A O 1
ATOM 1278 N N . MET A 1 157 ? -7.984 6.852 -5.214 1.00 95.88 157 MET A N 1
ATOM 1279 C CA . MET A 1 157 ? -8.308 6.676 -3.793 1.00 95.88 157 MET A CA 1
ATOM 1280 C C . MET A 1 157 ? -8.647 8.007 -3.115 1.00 95.88 157 MET A C 1
ATOM 1282 O O . MET A 1 157 ? -9.665 8.099 -2.435 1.00 95.88 157 MET A O 1
ATOM 1286 N N . LYS A 1 158 ? -7.857 9.062 -3.364 1.00 95.19 158 LYS A N 1
ATOM 1287 C CA . LYS A 1 158 ? -8.149 10.419 -2.865 1.00 95.19 158 LYS A CA 1
ATOM 1288 C C . LYS A 1 158 ? -9.539 10.900 -3.290 1.00 95.19 158 LYS A C 1
ATOM 1290 O O . LYS A 1 158 ? -10.270 11.444 -2.468 1.00 95.19 158 LYS A O 1
ATOM 1295 N N . ASN A 1 159 ? -9.912 10.665 -4.548 1.00 93.12 159 ASN A N 1
ATOM 1296 C CA . ASN A 1 159 ? -11.230 11.036 -5.065 1.00 93.12 159 ASN A CA 1
ATOM 1297 C C . ASN A 1 159 ? -12.359 10.191 -4.460 1.00 93.12 159 ASN A C 1
ATOM 1299 O O . ASN A 1 159 ? -13.418 10.724 -4.159 1.00 93.12 159 ASN A O 1
ATOM 1303 N N . ILE A 1 160 ? -12.143 8.890 -4.256 1.00 92.38 160 ILE A N 1
ATOM 1304 C CA . ILE A 1 160 ? -13.130 8.008 -3.614 1.00 92.38 160 ILE A CA 1
ATOM 1305 C C . ILE A 1 160 ? -13.407 8.471 -2.181 1.00 92.38 160 ILE A C 1
ATOM 1307 O O . ILE A 1 160 ? -14.562 8.547 -1.767 1.00 92.38 160 ILE A O 1
ATOM 1311 N N . ILE A 1 161 ? -12.359 8.810 -1.427 1.00 91.44 161 ILE A N 1
ATOM 1312 C CA . ILE A 1 161 ? -12.504 9.282 -0.046 1.00 91.44 161 ILE A CA 1
ATOM 1313 C C . ILE A 1 161 ? -13.220 10.640 -0.019 1.00 91.44 161 ILE A C 1
ATOM 1315 O O . ILE A 1 161 ? -14.155 10.822 0.760 1.00 91.44 161 ILE A O 1
ATOM 1319 N N . SER A 1 162 ? -12.868 11.572 -0.914 1.00 89.31 162 SER A N 1
ATOM 1320 C CA . SER A 1 162 ? -13.485 12.907 -0.941 1.00 89.31 162 SER A CA 1
ATOM 1321 C C . SER A 1 162 ? -14.968 12.902 -1.329 1.00 89.31 162 SER A C 1
ATOM 1323 O O . SER A 1 162 ? -15.705 13.799 -0.919 1.00 89.31 162 SER A O 1
ATOM 1325 N N . THR A 1 163 ? -15.443 11.888 -2.061 1.00 87.69 163 THR A N 1
ATOM 1326 C CA . THR A 1 163 ? -16.874 11.709 -2.369 1.00 87.69 163 THR A CA 1
ATOM 1327 C C . THR A 1 163 ? -17.633 10.905 -1.308 1.00 87.69 163 THR A C 1
ATOM 1329 O O . THR A 1 163 ? -18.818 10.607 -1.497 1.00 87.69 163 THR A O 1
ATOM 1332 N N . GLY A 1 164 ? -16.984 10.546 -0.195 1.00 81.75 164 GLY A N 1
ATOM 1333 C CA . GLY A 1 164 ? -17.564 9.705 0.853 1.00 81.75 164 GLY A CA 1
ATOM 1334 C C . GLY A 1 164 ? -17.839 8.277 0.377 1.00 81.75 164 GLY A C 1
ATOM 1335 O O . GLY A 1 164 ? -18.861 7.698 0.738 1.00 81.75 164 GLY A O 1
ATOM 1336 N N . GLY A 1 165 ? -16.990 7.739 -0.503 1.00 76.12 165 GLY A N 1
ATOM 1337 C CA . GLY A 1 165 ? -17.117 6.383 -1.041 1.00 76.12 165 GLY A CA 1
ATOM 1338 C C . GLY A 1 165 ? -18.188 6.218 -2.123 1.00 76.12 165 GLY A C 1
ATOM 1339 O O . GLY A 1 165 ? -18.444 5.100 -2.566 1.00 76.12 165 GLY A O 1
ATOM 1340 N N . LYS A 1 166 ? -18.825 7.305 -2.579 1.00 71.56 166 LYS A N 1
ATOM 1341 C CA . LYS A 1 166 ? -19.852 7.240 -3.626 1.00 71.56 166 LYS A CA 1
ATOM 1342 C C . LYS A 1 166 ? -19.203 7.010 -4.986 1.00 71.56 166 LYS A C 1
ATOM 1344 O O . LYS A 1 166 ? -18.546 7.900 -5.530 1.00 71.56 166 LYS A O 1
ATOM 1349 N N . LEU A 1 167 ? -19.429 5.822 -5.538 1.00 75.38 167 LEU A N 1
ATOM 1350 C CA . LEU A 1 167 ? -18.955 5.400 -6.852 1.00 75.38 167 LEU A CA 1
ATOM 1351 C C . LEU A 1 167 ? -20.145 5.140 -7.780 1.00 75.38 167 LEU A C 1
ATOM 1353 O O . LEU A 1 167 ? -21.136 4.548 -7.367 1.00 75.38 167 LEU A O 1
ATOM 1357 N N . LEU A 1 168 ? -20.050 5.600 -9.033 1.00 67.25 168 LEU A N 1
ATOM 1358 C CA . LEU A 1 168 ? -21.100 5.403 -10.047 1.00 67.25 168 LEU A CA 1
ATOM 1359 C C . LEU A 1 168 ? -20.916 4.101 -10.840 1.00 67.25 168 LEU A C 1
ATOM 1361 O O . LEU A 1 168 ? -21.892 3.439 -11.168 1.00 67.25 168 LEU A O 1
ATOM 1365 N N . ALA A 1 169 ? -19.669 3.755 -11.163 1.00 70.19 169 ALA A N 1
ATOM 1366 C CA . ALA A 1 169 ? -19.327 2.571 -11.960 1.00 70.19 169 ALA A CA 1
ATOM 1367 C C . ALA A 1 169 ? -17.939 1.988 -11.633 1.00 70.19 169 ALA A C 1
ATOM 1369 O O . ALA A 1 169 ? -17.524 1.003 -12.236 1.00 70.19 169 ALA A O 1
ATOM 1370 N N . SER A 1 170 ? -17.190 2.626 -10.731 1.00 75.19 170 SER A N 1
ATOM 1371 C CA . SER A 1 170 ? -15.784 2.305 -10.478 1.00 75.19 170 SER A CA 1
ATOM 1372 C C . SER A 1 170 ? -15.624 1.283 -9.358 1.00 75.19 170 SER A C 1
ATOM 1374 O O . SER A 1 170 ? -16.483 1.162 -8.488 1.00 75.19 170 SER A O 1
ATOM 1376 N N . GLU A 1 171 ? -14.482 0.600 -9.356 1.00 78.00 171 GLU A N 1
ATOM 1377 C CA . GLU A 1 171 ? -14.070 -0.280 -8.263 1.00 78.00 171 GLU A CA 1
ATOM 1378 C C . GLU A 1 171 ? -13.808 0.505 -6.966 1.00 78.00 171 GLU A C 1
ATOM 1380 O O . GLU A 1 171 ? -13.396 1.671 -7.002 1.00 78.00 171 GLU A O 1
ATOM 1385 N N . GLY A 1 172 ? -14.016 -0.168 -5.833 1.00 87.62 172 GLY A N 1
ATOM 1386 C CA . GLY A 1 172 ? -13.841 0.370 -4.488 1.00 87.62 172 GLY A CA 1
ATOM 1387 C C . GLY A 1 172 ? -12.395 0.695 -4.109 1.00 87.62 172 GLY A C 1
ATOM 1388 O O . GLY A 1 172 ? -11.439 0.497 -4.865 1.00 87.62 172 GLY A O 1
ATOM 1389 N N . LEU A 1 173 ? -12.244 1.224 -2.896 1.00 91.81 173 LEU A N 1
ATOM 1390 C CA . LEU A 1 173 ? -10.953 1.608 -2.326 1.00 91.81 173 LEU A CA 1
ATOM 1391 C C . LEU A 1 173 ? -10.026 0.391 -2.135 1.00 91.81 173 LEU A C 1
ATOM 1393 O O . LEU A 1 173 ? -8.841 0.465 -2.448 1.00 91.81 173 LEU A O 1
ATOM 1397 N N . ASP A 1 174 ? -10.584 -0.743 -1.718 1.00 93.75 174 ASP A N 1
ATOM 1398 C CA . ASP A 1 174 ? -9.918 -2.041 -1.559 1.00 93.75 174 ASP A CA 1
ATOM 1399 C C . ASP A 1 174 ? -9.248 -2.545 -2.850 1.00 93.75 174 ASP A C 1
ATOM 1401 O O . ASP A 1 174 ? -8.095 -2.990 -2.827 1.00 93.75 174 ASP A O 1
ATOM 1405 N N . ALA A 1 175 ? -9.928 -2.418 -3.990 1.00 94.62 175 ALA A N 1
ATOM 1406 C CA . ALA A 1 175 ? -9.392 -2.787 -5.296 1.00 94.62 175 ALA A CA 1
ATOM 1407 C C . ALA A 1 175 ? -8.221 -1.883 -5.708 1.00 94.62 175 ALA A C 1
ATOM 1409 O O . ALA A 1 175 ? -7.193 -2.372 -6.186 1.00 94.62 175 ALA A O 1
ATOM 1410 N N . GLN A 1 176 ? -8.330 -0.567 -5.475 1.00 96.94 176 GLN A N 1
ATOM 1411 C CA . GLN A 1 176 ? -7.228 0.357 -5.767 1.00 96.94 176 GLN A CA 1
ATOM 1412 C C . GLN A 1 176 ? -6.006 0.081 -4.880 1.00 96.94 176 GLN A C 1
ATOM 1414 O O . GLN A 1 176 ? -4.887 0.085 -5.395 1.00 96.94 176 GLN A O 1
ATOM 1419 N N . ILE A 1 177 ? -6.209 -0.209 -3.587 1.00 97.81 177 ILE A N 1
ATOM 1420 C CA . ILE A 1 177 ? -5.137 -0.578 -2.649 1.00 97.81 177 ILE A CA 1
ATOM 1421 C C . ILE A 1 177 ? -4.448 -1.871 -3.100 1.00 97.81 177 ILE A C 1
ATOM 1423 O O . ILE A 1 177 ? -3.224 -1.923 -3.214 1.00 97.81 177 ILE A O 1
ATOM 1427 N N . SER A 1 178 ? -5.230 -2.904 -3.413 1.00 98.31 178 SER A N 1
ATOM 1428 C CA . SER A 1 178 ? -4.698 -4.199 -3.853 1.00 98.31 178 SER A CA 1
ATOM 1429 C C . SER A 1 178 ? -3.841 -4.063 -5.114 1.00 98.31 178 SER A C 1
ATOM 1431 O O . SER A 1 178 ? -2.778 -4.674 -5.227 1.00 98.31 178 SER A O 1
ATOM 1433 N N . ASP A 1 179 ? -4.258 -3.206 -6.046 1.00 98.06 179 ASP A N 1
ATOM 1434 C CA . ASP A 1 179 ? -3.494 -2.949 -7.259 1.00 98.06 179 ASP A CA 1
ATOM 1435 C C . ASP A 1 179 ? -2.180 -2.195 -6.999 1.00 98.06 179 ASP A C 1
ATOM 1437 O O . ASP A 1 179 ? -1.163 -2.565 -7.583 1.00 98.06 179 ASP A O 1
ATOM 1441 N N . ILE A 1 180 ? -2.149 -1.170 -6.132 1.00 98.62 180 ILE A N 1
ATOM 1442 C CA . ILE A 1 180 ? -0.880 -0.476 -5.824 1.00 98.62 180 ILE A CA 1
ATOM 1443 C C . ILE A 1 180 ? 0.103 -1.365 -5.057 1.00 98.62 180 ILE A C 1
ATOM 1445 O O . ILE A 1 180 ? 1.315 -1.208 -5.229 1.00 98.62 180 ILE A O 1
ATOM 1449 N N . ILE A 1 181 ? -0.394 -2.318 -4.259 1.00 98.81 181 ILE A N 1
ATOM 1450 C CA . ILE A 1 181 ? 0.443 -3.327 -3.602 1.00 98.81 181 ILE A CA 1
ATOM 1451 C C . ILE A 1 181 ? 1.076 -4.223 -4.668 1.00 98.81 181 ILE A C 1
ATOM 1453 O O . ILE A 1 181 ? 2.298 -4.365 -4.697 1.00 98.81 181 ILE A O 1
ATOM 1457 N N . ASN A 1 182 ? 0.273 -4.756 -5.594 1.00 98.62 182 ASN A N 1
ATOM 1458 C CA . ASN A 1 182 ? 0.769 -5.612 -6.673 1.00 98.62 182 ASN A CA 1
ATOM 1459 C C . ASN A 1 182 ? 1.759 -4.891 -7.591 1.00 98.62 182 ASN A C 1
ATOM 1461 O O . ASN A 1 182 ? 2.828 -5.429 -7.867 1.00 98.62 182 ASN A O 1
ATOM 1465 N N . TYR A 1 183 ? 1.469 -3.654 -8.004 1.00 98.69 183 TYR A N 1
ATOM 1466 C CA . TYR A 1 183 ? 2.413 -2.858 -8.791 1.00 98.69 183 TYR A CA 1
ATOM 1467 C C . TYR A 1 183 ? 3.729 -2.616 -8.046 1.00 98.69 183 TYR A C 1
ATOM 1469 O O . TYR A 1 183 ? 4.797 -2.761 -8.636 1.00 98.69 183 TYR A O 1
ATOM 1477 N N . SER A 1 184 ? 3.679 -2.323 -6.746 1.00 98.81 184 SER A N 1
ATOM 1478 C CA . SER A 1 184 ? 4.895 -2.156 -5.939 1.00 98.81 184 SER A CA 1
ATOM 1479 C C . SER A 1 184 ? 5.709 -3.447 -5.839 1.00 98.81 184 SER A C 1
ATOM 1481 O O . SER A 1 184 ? 6.934 -3.415 -5.944 1.00 98.81 184 SER A O 1
ATOM 1483 N N . ILE A 1 185 ? 5.050 -4.601 -5.704 1.00 98.69 185 ILE A N 1
ATOM 1484 C CA . ILE A 1 185 ? 5.724 -5.904 -5.708 1.00 98.69 185 ILE A CA 1
ATOM 1485 C C . ILE A 1 185 ? 6.336 -6.199 -7.083 1.00 98.69 185 ILE A C 1
ATOM 1487 O O . ILE A 1 185 ? 7.484 -6.630 -7.154 1.00 98.69 185 ILE A O 1
ATOM 1491 N N . PHE A 1 186 ? 5.635 -5.909 -8.180 1.00 98.00 186 PHE A N 1
ATOM 1492 C CA . PHE A 1 186 ? 6.178 -6.052 -9.533 1.00 98.00 186 PHE A CA 1
ATOM 1493 C C . PHE A 1 186 ? 7.411 -5.176 -9.764 1.00 98.00 186 PHE A C 1
ATOM 1495 O O . PHE A 1 186 ? 8.388 -5.650 -10.343 1.00 98.00 186 PHE A O 1
ATOM 1502 N N . ALA A 1 187 ? 7.411 -3.937 -9.266 1.00 98.44 187 ALA A N 1
ATOM 1503 C CA . ALA A 1 187 ? 8.588 -3.076 -9.302 1.00 98.44 187 ALA A CA 1
ATOM 1504 C C . ALA A 1 187 ? 9.770 -3.695 -8.539 1.00 98.44 187 ALA A C 1
ATOM 1506 O O . ALA A 1 187 ? 10.862 -3.811 -9.095 1.00 98.44 187 ALA A O 1
ATOM 1507 N N . LEU A 1 188 ? 9.546 -4.175 -7.309 1.00 98.44 188 LEU A N 1
ATOM 1508 C CA . LEU A 1 188 ? 10.568 -4.862 -6.505 1.00 98.44 188 LEU A CA 1
ATOM 1509 C C . LEU A 1 188 ? 11.119 -6.115 -7.198 1.00 98.44 188 LEU A C 1
ATOM 1511 O O . LEU A 1 188 ? 12.327 -6.367 -7.177 1.00 98.44 188 LEU A O 1
ATOM 1515 N N . LEU A 1 189 ? 10.247 -6.905 -7.828 1.00 97.06 189 LEU A N 1
ATOM 1516 C CA . LEU A 1 189 ? 10.652 -8.063 -8.619 1.00 97.06 189 LEU A CA 1
ATOM 1517 C C . LEU A 1 189 ? 11.517 -7.627 -9.799 1.00 97.06 189 LEU A C 1
ATOM 1519 O O . LEU A 1 189 ? 12.601 -8.169 -9.971 1.00 97.06 189 LEU A O 1
ATOM 1523 N N . LYS A 1 190 ? 11.093 -6.618 -10.563 1.00 95.75 190 LYS A N 1
ATOM 1524 C CA . LYS A 1 190 ? 11.816 -6.130 -11.743 1.00 95.75 190 LYS A CA 1
ATOM 1525 C C . LYS A 1 190 ? 13.184 -5.530 -11.401 1.00 95.75 190 LYS A C 1
ATOM 1527 O O . LYS A 1 190 ? 14.128 -5.718 -12.153 1.00 95.75 190 LYS A O 1
ATOM 1532 N N . MET A 1 191 ? 13.308 -4.853 -10.259 1.00 94.75 191 MET A N 1
ATOM 1533 C CA . MET A 1 191 ? 14.579 -4.302 -9.764 1.00 94.75 191 MET A CA 1
ATOM 1534 C C . MET A 1 191 ? 15.557 -5.369 -9.250 1.00 94.75 191 MET A C 1
ATOM 1536 O O . MET A 1 191 ? 16.731 -5.073 -9.061 1.00 94.75 191 MET A O 1
ATOM 1540 N N . SER A 1 192 ? 15.074 -6.585 -8.984 1.00 88.50 192 SER A N 1
ATOM 1541 C CA . SER A 1 192 ? 15.882 -7.721 -8.519 1.00 88.50 192 SER A CA 1
ATOM 1542 C C . SER A 1 192 ? 16.076 -8.792 -9.598 1.00 88.50 192 SER A C 1
ATOM 1544 O O . SER A 1 192 ? 16.454 -9.919 -9.279 1.00 88.50 192 SER A O 1
ATOM 1546 N N . MET A 1 193 ? 15.705 -8.496 -10.849 1.00 78.94 193 MET A N 1
ATOM 1547 C CA . MET A 1 193 ? 15.972 -9.349 -12.014 1.00 78.94 193 MET A CA 1
ATOM 1548 C C . MET A 1 193 ? 17.395 -9.167 -12.530 1.00 78.94 193 MET A C 1
ATOM 1550 O O . MET A 1 193 ? 17.953 -8.063 -12.355 1.00 78.94 193 MET A O 1
#

pLDDT: mean 94.48, std 5.89, range [67.25, 98.88]

Radius of gyration: 16.73 Å; chains: 1; bounding box: 42×34×46 Å

Sequence (193 aa):
MDNIELGRRYDGIIERCVAIFEAKTKDYGPTWLFFRDESFVDQLWIKARRIRTLEENGDDSLVGEGRADEYLGIVNYGIIMLMRMQNPELFPSPGEVVADTEAYYKLHLSDMKRAYLDAFAGVKALMERKNHDYGAAWTEMHLHSITDQIIVKLFRMKNIISTGGKLLASEGLDAQISDIINYSIFALLKMSM

Secondary structure (DSSP, 8-state):
--HHHHHHHHHHHHHHHHHHHHHHHHHH-SGGGG--HHHHHHHHHHHHHHHHHHHHHTS--SSS--HHHHHHHHHHHHHHHHHHHH-TTTS--HHHHHH-GGGGGG--HHHHHHHHHHHHHHHHHHHHHHHHHTTTGGGTS-HHHHHHHHHHHHHHHHHHHHTTT--SSS--HHHHHHHHHHHHHHHHHHHT-